Protein AF-A0AA39X642-F1 (afdb_monomer_lite)

Structure (mmCIF, N/CA/C/O backbone):
data_AF-A0AA39X642-F1
#
_entry.id   AF-A0AA39X642-F1
#
loop_
_atom_site.group_PDB
_atom_site.id
_atom_site.type_symbol
_atom_site.label_atom_id
_atom_site.label_alt_id
_atom_site.label_comp_id
_atom_site.label_asym_id
_atom_site.label_entity_id
_atom_site.label_seq_id
_atom_site.pdbx_PDB_ins_code
_atom_site.Cartn_x
_atom_site.Cartn_y
_atom_site.Cartn_z
_atom_site.occupancy
_atom_site.B_iso_or_equiv
_atom_site.auth_seq_id
_atom_site.auth_comp_id
_atom_site.auth_asym_id
_atom_site.auth_atom_id
_atom_site.pdbx_PDB_model_num
ATOM 1 N N . MET A 1 1 ? 19.343 -11.993 -11.630 1.00 59.06 1 MET A N 1
ATOM 2 C CA . MET A 1 1 ? 18.668 -12.323 -10.359 1.00 59.06 1 MET A CA 1
ATOM 3 C C . MET A 1 1 ? 17.388 -13.065 -10.681 1.00 59.06 1 MET A C 1
ATOM 5 O O . MET A 1 1 ? 16.620 -12.551 -11.491 1.00 59.06 1 MET A O 1
ATOM 9 N N . ASP A 1 2 ? 17.202 -14.257 -10.115 1.00 86.12 2 ASP A N 1
ATOM 10 C CA . ASP A 1 2 ? 16.018 -15.087 -10.357 1.00 86.12 2 ASP A CA 1
ATOM 11 C C . ASP A 1 2 ? 14.738 -14.342 -9.946 1.00 86.12 2 ASP A C 1
ATOM 13 O O . ASP A 1 2 ? 14.750 -13.599 -8.963 1.00 86.12 2 ASP A O 1
ATOM 17 N N . MET A 1 3 ? 13.645 -14.505 -10.699 1.00 87.88 3 MET A N 1
ATOM 18 C CA . MET A 1 3 ? 12.376 -13.812 -10.440 1.00 87.88 3 MET A CA 1
ATOM 19 C C . MET A 1 3 ? 11.889 -14.098 -9.015 1.00 87.88 3 MET A C 1
ATOM 21 O O . MET A 1 3 ? 11.453 -13.183 -8.316 1.00 87.88 3 MET A O 1
ATOM 25 N N . ARG A 1 4 ? 12.063 -15.337 -8.548 1.00 88.81 4 ARG A N 1
ATOM 26 C CA . ARG A 1 4 ? 11.745 -15.756 -7.181 1.00 88.81 4 ARG A CA 1
ATOM 27 C C . ARG A 1 4 ? 12.408 -14.907 -6.114 1.00 88.81 4 ARG A C 1
ATOM 29 O O . ARG A 1 4 ? 11.746 -14.497 -5.160 1.00 88.81 4 ARG A O 1
ATOM 36 N N . ASP A 1 5 ? 13.684 -14.597 -6.290 1.00 91.00 5 ASP A N 1
ATOM 37 C CA . ASP A 1 5 ? 14.406 -13.770 -5.331 1.00 91.00 5 ASP A CA 1
ATOM 38 C C . ASP A 1 5 ? 13.956 -12.306 -5.400 1.00 91.00 5 ASP A C 1
ATOM 40 O O . ASP A 1 5 ? 14.010 -11.591 -4.401 1.00 91.00 5 ASP A O 1
ATOM 44 N N . GLN A 1 6 ? 13.477 -11.832 -6.554 1.00 93.12 6 GLN A N 1
ATOM 45 C CA . GLN A 1 6 ? 12.916 -10.482 -6.664 1.00 93.12 6 GLN A CA 1
ATOM 46 C C . GLN A 1 6 ? 11.586 -10.364 -5.911 1.00 93.12 6 GLN A C 1
ATOM 48 O O . GLN A 1 6 ? 11.430 -9.437 -5.121 1.00 93.12 6 GLN A O 1
ATOM 53 N N . PHE A 1 7 ? 10.684 -11.338 -6.065 1.00 94.31 7 PHE A N 1
ATOM 54 C CA . PHE A 1 7 ? 9.431 -11.393 -5.303 1.00 94.31 7 PHE A CA 1
ATOM 55 C C . PHE A 1 7 ? 9.660 -11.516 -3.794 1.00 94.31 7 PHE A C 1
ATOM 57 O O . PHE A 1 7 ? 9.012 -10.807 -3.023 1.00 94.31 7 PHE A O 1
ATOM 64 N N . ARG A 1 8 ? 10.601 -12.367 -3.357 1.00 93.06 8 ARG A N 1
ATOM 65 C CA . ARG A 1 8 ? 10.951 -12.456 -1.929 1.00 93.06 8 ARG A CA 1
ATOM 66 C C . ARG A 1 8 ? 11.497 -11.145 -1.391 1.00 93.06 8 ARG A C 1
ATOM 68 O O . ARG A 1 8 ? 11.039 -10.705 -0.348 1.00 93.06 8 ARG A O 1
ATOM 75 N N . ARG A 1 9 ? 12.407 -10.485 -2.113 1.00 94.81 9 ARG A N 1
ATOM 76 C CA . ARG A 1 9 ? 12.910 -9.169 -1.692 1.00 94.81 9 ARG A CA 1
ATOM 77 C C . ARG A 1 9 ? 11.792 -8.145 -1.562 1.00 94.81 9 ARG A C 1
ATOM 79 O O . ARG A 1 9 ? 11.760 -7.442 -0.562 1.00 94.81 9 ARG A O 1
ATOM 86 N N . ALA A 1 10 ? 10.880 -8.075 -2.533 1.00 95.81 10 ALA A N 1
ATOM 87 C CA . ALA A 1 10 ? 9.722 -7.185 -2.467 1.00 95.81 10 ALA A CA 1
ATOM 88 C C . ALA A 1 10 ? 8.866 -7.466 -1.221 1.00 95.81 10 ALA A C 1
ATOM 90 O O . ALA A 1 10 ? 8.439 -6.541 -0.526 1.00 95.81 10 ALA A O 1
ATOM 91 N N . LEU A 1 11 ? 8.664 -8.748 -0.910 1.00 95.56 11 LEU A N 1
ATOM 92 C CA . LEU A 1 11 ? 7.937 -9.183 0.273 1.00 95.56 11 LEU A CA 1
ATOM 93 C C . LEU A 1 11 ? 8.667 -8.843 1.585 1.00 95.56 11 LEU A C 1
ATOM 95 O O . LEU A 1 11 ? 8.040 -8.359 2.525 1.00 95.56 11 LEU A O 1
ATOM 99 N N . ASP A 1 12 ? 9.975 -9.065 1.668 1.00 95.31 12 ASP A N 1
ATOM 100 C CA . ASP A 1 12 ? 10.771 -8.748 2.859 1.00 95.31 12 ASP A CA 1
ATOM 101 C C . ASP A 1 12 ? 10.825 -7.234 3.102 1.00 95.31 12 ASP A C 1
ATOM 103 O O . ASP A 1 12 ? 10.650 -6.762 4.230 1.00 95.31 12 ASP A O 1
ATOM 107 N N . ASP A 1 13 ? 10.964 -6.459 2.026 1.00 96.00 13 ASP A N 1
ATOM 108 C CA . ASP A 1 13 ? 10.841 -5.005 2.048 1.00 96.00 13 ASP A CA 1
ATOM 109 C C . ASP A 1 13 ? 9.479 -4.564 2.583 1.00 96.00 13 ASP A C 1
ATOM 111 O O . ASP A 1 13 ? 9.408 -3.630 3.384 1.00 96.00 13 ASP A O 1
ATOM 115 N N . PHE A 1 14 ? 8.399 -5.222 2.158 1.00 97.25 14 PHE A N 1
ATOM 116 C CA . PHE A 1 14 ? 7.055 -4.963 2.663 1.00 97.25 14 PHE A CA 1
ATOM 117 C C . PHE A 1 14 ? 6.934 -5.286 4.149 1.00 97.25 14 PHE A C 1
ATOM 119 O O . PHE A 1 14 ? 6.520 -4.413 4.909 1.00 97.25 14 PHE A O 1
ATOM 126 N N . LYS A 1 15 ? 7.351 -6.483 4.580 1.00 96.06 15 LYS A N 1
ATOM 127 C CA . LYS A 1 15 ? 7.329 -6.896 5.994 1.00 96.06 15 LYS A CA 1
ATOM 128 C C . LYS A 1 15 ? 8.041 -5.865 6.876 1.00 96.06 15 LYS A C 1
ATOM 130 O O . LYS A 1 15 ? 7.517 -5.483 7.921 1.00 96.06 15 LYS A O 1
ATOM 135 N N . LYS A 1 16 ? 9.189 -5.355 6.413 1.00 94.94 16 LYS A N 1
ATOM 136 C CA . LYS A 1 16 ? 9.965 -4.312 7.097 1.00 94.94 16 LYS A CA 1
ATOM 137 C C . LYS A 1 16 ? 9.274 -2.946 7.079 1.00 94.94 16 LYS A C 1
ATOM 139 O O . LYS A 1 16 ? 9.131 -2.333 8.130 1.00 94.94 16 LYS A O 1
ATOM 144 N N . LYS A 1 17 ? 8.861 -2.447 5.909 1.00 92.00 17 LYS A N 1
ATOM 145 C CA . LYS A 1 17 ? 8.262 -1.102 5.748 1.00 92.00 17 LYS A CA 1
ATOM 146 C C . LYS A 1 17 ? 6.888 -0.984 6.401 1.00 92.00 17 LYS A C 1
ATOM 148 O O . LYS A 1 17 ? 6.526 0.099 6.850 1.00 92.00 17 LYS A O 1
ATOM 153 N N . ALA A 1 18 ? 6.131 -2.075 6.420 1.00 94.69 18 ALA A N 1
ATOM 154 C CA . ALA A 1 18 ? 4.859 -2.170 7.113 1.00 94.69 18 ALA A CA 1
ATOM 155 C C . ALA A 1 18 ? 5.031 -2.505 8.599 1.00 94.69 18 ALA A C 1
ATOM 157 O O . ALA A 1 18 ? 4.021 -2.595 9.278 1.00 94.69 18 ALA A O 1
ATOM 158 N N . GLU A 1 19 ? 6.254 -2.702 9.108 1.00 95.25 19 GLU A N 1
ATOM 159 C CA . GLU A 1 19 ? 6.524 -3.013 10.521 1.00 95.25 19 GLU A CA 1
ATOM 160 C C . GLU A 1 19 ? 5.671 -4.191 11.031 1.00 95.25 19 GLU A C 1
ATOM 162 O O . GLU A 1 19 ? 5.002 -4.096 12.060 1.00 95.25 19 GLU A O 1
ATOM 167 N N . LEU A 1 20 ? 5.619 -5.288 10.265 1.00 95.38 20 LEU A N 1
ATOM 168 C CA . LEU A 1 20 ? 4.784 -6.434 10.625 1.00 95.38 20 LEU A CA 1
ATOM 169 C C . LEU A 1 20 ? 5.338 -7.169 11.840 1.00 95.38 20 LEU A C 1
ATOM 171 O O . LEU A 1 20 ? 6.526 -7.495 11.899 1.00 95.38 20 LEU A O 1
ATOM 175 N N . THR A 1 21 ? 4.452 -7.520 12.769 1.00 95.06 21 THR A N 1
ATOM 176 C CA . THR A 1 21 ? 4.808 -8.454 13.838 1.00 95.06 21 THR A CA 1
ATOM 177 C C . THR A 1 21 ? 4.905 -9.883 13.297 1.00 95.06 21 THR A C 1
ATOM 179 O O . THR A 1 21 ? 4.386 -10.214 12.222 1.00 95.06 21 THR A O 1
ATOM 182 N N . SER A 1 22 ? 5.547 -10.772 14.057 1.00 95.19 22 SER A N 1
ATOM 183 C CA . SER A 1 22 ? 5.587 -12.203 13.729 1.00 95.19 22 SER A CA 1
ATOM 184 C C . SER A 1 22 ? 4.184 -12.817 13.674 1.00 95.19 22 SER A C 1
ATOM 186 O O . SER A 1 22 ? 3.914 -13.673 12.832 1.00 95.19 22 SER A O 1
ATOM 188 N N . GLU A 1 23 ? 3.275 -12.359 14.539 1.00 95.12 23 GLU A N 1
ATOM 189 C CA . GLU A 1 23 ? 1.886 -12.824 14.568 1.00 95.12 23 GLU A CA 1
ATOM 190 C C . GLU A 1 23 ? 1.114 -12.385 13.325 1.00 95.12 23 GLU A C 1
ATOM 192 O O . GLU A 1 23 ? 0.439 -13.205 12.704 1.00 95.12 23 GLU A O 1
ATOM 197 N N . GLU A 1 24 ? 1.258 -11.122 12.921 1.00 94.62 24 GLU A N 1
ATOM 198 C CA . GLU A 1 24 ? 0.632 -10.598 11.706 1.00 94.62 24 GLU A CA 1
ATOM 199 C C . GLU A 1 24 ? 1.189 -11.268 10.454 1.00 94.62 24 GLU A C 1
ATOM 201 O O . GLU A 1 24 ? 0.423 -11.645 9.572 1.00 94.62 24 GLU A O 1
ATOM 206 N N . SER A 1 25 ? 2.507 -11.481 10.392 1.00 94.94 25 SER A N 1
ATOM 207 C CA . SER A 1 25 ? 3.123 -12.214 9.283 1.00 94.94 25 SER A CA 1
ATOM 208 C C . SER A 1 25 ? 2.540 -13.619 9.159 1.00 94.94 25 SER A C 1
ATOM 210 O O . SER A 1 25 ? 2.161 -14.019 8.060 1.00 94.94 25 SER A O 1
ATOM 212 N N . ARG A 1 26 ? 2.391 -14.343 10.278 1.00 95.12 26 ARG A N 1
ATOM 213 C CA . ARG A 1 26 ? 1.764 -15.672 10.281 1.00 95.12 26 ARG A CA 1
ATOM 214 C C . ARG A 1 26 ? 0.294 -15.603 9.867 1.00 95.12 26 ARG A C 1
ATOM 216 O O . ARG A 1 26 ? -0.159 -16.434 9.089 1.00 95.12 26 ARG A O 1
ATOM 223 N N . TYR A 1 27 ? -0.448 -14.618 10.367 1.00 94.62 27 TYR A N 1
ATOM 224 C CA . TYR A 1 27 ? -1.852 -14.418 10.009 1.00 94.62 27 TYR A CA 1
ATOM 225 C C . TYR A 1 27 ? -2.026 -14.145 8.506 1.00 94.62 27 TYR A C 1
ATOM 227 O O . TYR A 1 27 ? -2.889 -14.744 7.861 1.00 94.62 27 TYR A O 1
ATOM 235 N N . PHE A 1 28 ? -1.177 -13.297 7.922 1.00 96.12 28 PHE A N 1
ATOM 236 C CA . PHE A 1 28 ? -1.219 -12.997 6.493 1.00 96.12 28 PHE A CA 1
ATOM 237 C C . PHE A 1 28 ? -0.802 -14.190 5.640 1.00 96.12 28 PHE A C 1
ATOM 239 O O . PHE A 1 28 ? -1.493 -14.481 4.674 1.00 96.12 28 PHE A O 1
ATOM 246 N N . GLN A 1 29 ? 0.238 -14.931 6.027 1.00 94.56 29 GLN A N 1
ATOM 247 C CA . GLN A 1 29 ? 0.683 -16.137 5.311 1.00 94.56 29 GLN A CA 1
ATOM 248 C C . GLN A 1 29 ? -0.388 -17.229 5.211 1.00 94.56 29 GLN A C 1
ATOM 250 O O . GLN A 1 29 ? -0.355 -18.028 4.280 1.00 94.56 29 GLN A O 1
ATOM 255 N N . LEU A 1 30 ? -1.328 -17.272 6.156 1.00 93.81 30 LEU A N 1
ATOM 256 C CA . LEU A 1 30 ? -2.434 -18.233 6.164 1.00 93.81 30 LEU A CA 1
ATOM 257 C C . LEU A 1 30 ? -3.677 -17.734 5.416 1.00 93.81 30 LEU A C 1
ATOM 259 O O . LEU A 1 30 ? -4.676 -18.446 5.363 1.00 93.81 30 LEU A O 1
ATOM 263 N N . SER A 1 31 ? -3.649 -16.516 4.873 1.00 95.69 31 SER A N 1
ATOM 264 C CA . SER A 1 31 ? -4.807 -15.914 4.216 1.00 95.69 31 SER A CA 1
ATOM 265 C C . SER A 1 31 ? -4.888 -16.291 2.739 1.00 95.69 31 SER A C 1
ATOM 267 O O . SER A 1 31 ? -3.897 -16.280 2.012 1.00 95.69 31 SER A O 1
ATOM 269 N N . SER A 1 32 ? -6.105 -16.560 2.279 1.00 95.56 32 SER A N 1
ATOM 270 C CA . SER A 1 32 ? -6.419 -16.912 0.897 1.00 95.56 32 SER A CA 1
ATOM 271 C C . SER A 1 32 ? -7.445 -15.961 0.278 1.00 95.56 32 SER A C 1
ATOM 273 O O . SER A 1 32 ? -8.106 -15.178 0.964 1.00 95.56 32 SER A O 1
ATOM 275 N N . PHE A 1 33 ? -7.634 -16.077 -1.036 1.00 96.12 33 PHE A N 1
ATOM 276 C CA . PHE A 1 33 ? -8.709 -15.391 -1.753 1.00 96.12 33 PHE A CA 1
ATOM 277 C C . PHE A 1 33 ? -10.092 -15.679 -1.145 1.00 96.12 33 PHE A C 1
ATOM 279 O O . PHE A 1 33 ? -10.896 -14.769 -0.951 1.00 96.12 33 PHE A O 1
ATOM 286 N N . ASN A 1 34 ? -10.352 -16.938 -0.774 1.00 96.94 34 ASN A N 1
ATOM 287 C CA . ASN A 1 34 ? -11.619 -17.333 -0.165 1.00 96.94 34 ASN A CA 1
ATOM 288 C C . ASN A 1 34 ? -11.834 -16.659 1.199 1.00 96.94 34 ASN A C 1
ATOM 290 O O . ASN A 1 34 ? -12.948 -16.252 1.515 1.00 96.94 34 ASN A O 1
ATOM 294 N N . ASP A 1 35 ? -10.772 -16.467 1.986 1.00 97.06 35 ASP A N 1
ATOM 295 C CA . ASP A 1 35 ? -10.869 -15.741 3.256 1.00 97.06 35 ASP A CA 1
ATOM 296 C C . ASP A 1 35 ? -11.295 -14.284 3.065 1.00 97.06 35 ASP A C 1
ATOM 298 O O . ASP A 1 35 ? -12.050 -13.753 3.883 1.00 97.06 35 ASP A O 1
ATOM 302 N N . VAL A 1 36 ? -10.842 -13.639 1.986 1.00 97.44 36 VAL A N 1
ATOM 303 C CA . VAL A 1 36 ? -11.269 -12.278 1.629 1.00 97.44 36 VAL A CA 1
ATOM 304 C C . VAL A 1 36 ? -12.751 -12.267 1.261 1.00 97.44 36 VAL A C 1
ATOM 306 O O . VAL A 1 36 ? -13.491 -11.440 1.790 1.00 97.44 36 VAL A O 1
ATOM 309 N N . LEU A 1 37 ? -13.210 -13.211 0.432 1.00 97.00 37 LEU A N 1
ATOM 310 C CA . LEU A 1 37 ? -14.627 -13.324 0.062 1.00 97.00 37 LEU A CA 1
ATOM 311 C C . LEU A 1 37 ? -15.531 -13.563 1.278 1.00 97.00 37 LEU A C 1
ATOM 313 O O . LEU A 1 37 ? -16.542 -12.878 1.434 1.00 97.00 37 LEU A O 1
ATOM 317 N N . MET A 1 38 ? -15.147 -14.477 2.174 1.00 97.12 38 MET A N 1
ATOM 318 C CA . MET A 1 38 ? -15.886 -14.724 3.418 1.00 97.12 38 MET A CA 1
ATOM 319 C C . MET A 1 38 ? -15.943 -13.473 4.302 1.00 97.12 38 MET A C 1
ATOM 321 O O . MET A 1 38 ? -16.982 -13.163 4.882 1.00 97.12 38 MET A O 1
ATOM 325 N N . THR A 1 39 ? -14.840 -12.724 4.377 1.00 96.75 39 THR A N 1
ATOM 326 C CA . THR A 1 39 ? -14.778 -11.473 5.146 1.00 96.75 39 THR A CA 1
ATOM 327 C C . THR A 1 39 ? -15.695 -10.406 4.547 1.00 96.75 39 THR A C 1
ATOM 329 O O . THR A 1 39 ? -16.399 -9.720 5.285 1.00 96.75 39 THR A O 1
ATOM 332 N N . LEU A 1 40 ? -15.733 -10.279 3.218 1.00 95.19 40 LEU A N 1
ATOM 333 C CA . LEU A 1 40 ? -16.633 -9.354 2.526 1.00 95.19 40 LEU A CA 1
ATOM 334 C C . LEU A 1 40 ? -18.106 -9.703 2.764 1.00 95.19 40 LEU A C 1
ATOM 336 O O . LEU A 1 40 ? -18.889 -8.811 3.088 1.00 95.19 40 LEU A O 1
ATOM 340 N N . ASP A 1 41 ? -18.473 -10.983 2.670 1.00 94.69 41 ASP A N 1
ATOM 341 C CA . ASP A 1 41 ? -19.831 -11.454 2.971 1.00 94.69 41 ASP A CA 1
ATOM 342 C C . ASP A 1 41 ? -20.225 -11.155 4.428 1.00 94.69 41 ASP A C 1
ATOM 344 O O . ASP A 1 41 ? -21.315 -10.635 4.693 1.00 94.69 41 ASP A O 1
ATOM 348 N N . GLN A 1 42 ? -19.317 -11.394 5.379 1.00 94.75 42 GLN A N 1
ATOM 349 C CA . GLN A 1 42 ? -19.542 -11.043 6.780 1.00 94.75 42 GLN A CA 1
ATOM 350 C C . GLN A 1 42 ? -19.779 -9.535 6.954 1.00 94.75 42 GLN A C 1
ATOM 352 O O . GLN A 1 42 ? -20.777 -9.137 7.564 1.00 94.75 42 GLN A O 1
ATOM 357 N N . VAL A 1 43 ? -18.904 -8.690 6.398 1.00 93.81 43 VAL A N 1
ATOM 358 C CA . VAL A 1 43 ? -19.041 -7.228 6.492 1.00 93.81 43 VAL A CA 1
ATOM 359 C C . VAL A 1 43 ? -20.352 -6.763 5.856 1.00 93.81 43 VAL A C 1
ATOM 361 O O . VAL A 1 43 ? -21.057 -5.939 6.443 1.00 93.81 43 VAL A O 1
ATOM 364 N N . GLN A 1 44 ? -20.732 -7.318 4.704 1.00 91.31 44 GLN A N 1
ATOM 365 C CA . GLN A 1 44 ? -21.984 -6.986 4.024 1.00 91.31 44 GLN A CA 1
ATOM 366 C C . GLN A 1 44 ? -23.208 -7.308 4.896 1.00 91.31 44 GLN A C 1
ATOM 368 O O . GLN A 1 44 ? -24.128 -6.488 5.027 1.00 91.31 44 GLN A O 1
ATOM 373 N N . LYS A 1 45 ? -23.216 -8.476 5.548 1.00 91.50 45 LYS A N 1
ATOM 374 C CA . LYS A 1 45 ? -24.277 -8.877 6.488 1.00 91.50 45 LYS A CA 1
ATOM 375 C C . LYS A 1 45 ? -24.349 -7.945 7.697 1.00 91.50 45 LYS A C 1
ATOM 377 O O . LYS A 1 45 ? -25.444 -7.586 8.133 1.00 91.50 45 LYS A O 1
ATOM 382 N N . GLU A 1 46 ? -23.208 -7.528 8.238 1.00 90.06 46 GLU A N 1
ATOM 383 C CA . GLU A 1 46 ? -23.153 -6.586 9.360 1.00 90.06 46 GLU A CA 1
ATOM 384 C C . GLU A 1 46 ? -23.637 -5.180 8.976 1.00 90.06 46 GLU A C 1
ATOM 386 O O . GLU A 1 46 ? -24.425 -4.580 9.712 1.00 90.06 46 GLU A O 1
ATOM 391 N N . GLN A 1 47 ? -23.231 -4.667 7.813 1.00 87.69 47 GLN A N 1
ATOM 392 C CA . GLN A 1 47 ? -23.679 -3.367 7.301 1.00 87.69 47 GLN A CA 1
ATOM 393 C C . GLN A 1 47 ? -25.179 -3.347 7.003 1.00 87.69 47 GLN A C 1
ATOM 395 O O . GLN A 1 47 ? -25.841 -2.347 7.286 1.00 87.69 47 GLN A O 1
ATOM 400 N N . SER A 1 48 ? -25.730 -4.458 6.505 1.00 87.00 48 SER A N 1
ATOM 401 C CA . SER A 1 48 ? -27.173 -4.614 6.274 1.00 87.00 48 SER A CA 1
ATOM 402 C C . SER A 1 48 ? -27.968 -4.414 7.566 1.00 87.00 48 SER A C 1
ATOM 404 O O . SER A 1 48 ? -28.946 -3.669 7.590 1.00 87.00 48 SER A O 1
ATOM 406 N N . LYS A 1 49 ? -27.503 -5.009 8.675 1.00 88.44 49 LYS A N 1
ATOM 407 C CA . LYS A 1 49 ? -28.122 -4.851 10.004 1.00 88.44 49 LYS A CA 1
ATOM 408 C C . LYS A 1 49 ? -28.040 -3.411 10.519 1.00 88.44 49 LYS A C 1
ATOM 410 O O . LYS A 1 49 ? -28.962 -2.950 11.185 1.00 88.44 49 LYS A O 1
ATOM 415 N N . LYS A 1 50 ? -26.950 -2.701 10.209 1.00 85.38 50 LYS A N 1
ATOM 416 C CA . LYS A 1 50 ? -26.688 -1.322 10.660 1.00 85.38 50 LYS A CA 1
ATOM 417 C C . LYS A 1 50 ? -27.232 -0.243 9.712 1.00 85.38 50 LYS A C 1
ATOM 419 O O . LYS A 1 50 ? -27.134 0.933 10.041 1.00 85.38 50 LYS A O 1
ATOM 424 N N . LYS A 1 51 ? -27.807 -0.622 8.562 1.00 81.38 51 LYS A N 1
ATOM 425 C CA . LYS A 1 51 ? -28.239 0.286 7.479 1.00 81.38 51 LYS A CA 1
ATOM 426 C C . LYS A 1 51 ? -27.115 1.195 6.953 1.00 81.38 51 LYS A C 1
ATOM 428 O O . LYS A 1 51 ? -27.359 2.331 6.565 1.00 81.38 51 LYS A O 1
ATOM 433 N N . THR A 1 52 ? -25.887 0.683 6.909 1.00 80.06 52 THR A N 1
ATOM 434 C CA . THR A 1 52 ? -24.690 1.394 6.420 1.00 80.06 52 THR A CA 1
ATOM 435 C C . THR A 1 52 ? -24.103 0.703 5.188 1.00 80.06 52 THR A C 1
ATOM 437 O O . THR A 1 52 ? -22.893 0.497 5.112 1.00 80.06 52 THR A O 1
ATOM 440 N N . LEU A 1 53 ? -24.965 0.245 4.276 1.00 76.12 53 LEU A N 1
ATOM 441 C CA . LEU A 1 53 ? -24.554 -0.501 3.086 1.00 76.12 53 LEU A CA 1
ATOM 442 C C . LEU A 1 53 ? -23.610 0.332 2.215 1.00 76.12 53 LEU A C 1
ATOM 444 O O . LEU A 1 53 ? -23.923 1.470 1.868 1.00 76.12 53 LEU A O 1
ATOM 448 N N . ALA A 1 54 ? -22.484 -0.263 1.831 1.00 74.19 54 ALA A N 1
ATOM 449 C CA . ALA A 1 54 ? -21.577 0.283 0.831 1.00 74.19 54 ALA A CA 1
ATOM 450 C C . ALA A 1 54 ? -21.729 -0.454 -0.509 1.00 74.19 54 ALA A C 1
ATOM 452 O O . ALA A 1 54 ? -22.166 -1.606 -0.565 1.00 74.19 54 ALA A O 1
ATOM 453 N N . PHE A 1 55 ? -21.328 0.195 -1.605 1.00 83.44 55 PHE A N 1
ATOM 454 C CA . PHE A 1 55 ? -21.248 -0.461 -2.909 1.00 83.44 55 PHE A CA 1
ATOM 455 C C . PHE A 1 55 ? -20.011 -1.373 -2.962 1.00 83.44 55 PHE A C 1
ATOM 457 O O . PHE A 1 55 ? -18.907 -0.932 -3.294 1.00 83.44 55 PHE A O 1
ATOM 464 N N . MET A 1 56 ? -20.198 -2.641 -2.582 1.00 84.88 56 MET A N 1
ATOM 465 C CA . MET A 1 56 ? -19.121 -3.636 -2.477 1.00 84.88 56 MET A CA 1
ATOM 466 C C . MET A 1 56 ? -18.507 -4.029 -3.819 1.00 84.88 56 MET A C 1
ATOM 468 O O . MET A 1 56 ? -17.313 -4.307 -3.859 1.00 84.88 56 MET A O 1
ATOM 472 N N . ASN A 1 57 ? -19.267 -3.980 -4.921 1.00 87.69 57 ASN A N 1
ATOM 473 C CA . ASN A 1 57 ? -18.780 -4.398 -6.247 1.00 87.69 57 ASN A CA 1
ATOM 474 C C . ASN A 1 57 ? -17.577 -3.571 -6.738 1.00 87.69 57 ASN A C 1
ATOM 476 O O . ASN A 1 57 ? -16.882 -3.983 -7.662 1.00 87.69 57 ASN A O 1
ATOM 480 N N . ARG A 1 58 ? -17.285 -2.422 -6.110 1.00 93.44 58 ARG A N 1
ATOM 481 C CA . ARG A 1 58 ? -16.049 -1.657 -6.344 1.00 93.44 58 ARG A CA 1
ATOM 482 C C . ARG A 1 58 ? -14.779 -2.466 -6.096 1.00 93.44 58 ARG A C 1
ATOM 484 O O . ARG A 1 58 ? -13.742 -2.142 -6.655 1.00 93.44 58 ARG A O 1
ATOM 491 N N . ILE A 1 59 ? -14.834 -3.506 -5.268 1.00 94.38 59 ILE A N 1
ATOM 492 C CA . ILE A 1 59 ? -13.661 -4.329 -4.970 1.00 94.38 59 ILE A CA 1
ATOM 493 C C . ILE A 1 59 ? -13.365 -5.365 -6.064 1.00 94.38 59 ILE A C 1
ATOM 495 O O . ILE A 1 59 ? -12.234 -5.839 -6.177 1.00 94.38 59 ILE A O 1
ATOM 499 N N . ASP A 1 60 ? -14.360 -5.688 -6.896 1.00 94.69 60 ASP A N 1
ATOM 500 C CA . ASP A 1 60 ? -14.284 -6.753 -7.897 1.00 94.69 60 ASP A CA 1
ATOM 501 C C . ASP A 1 60 ? -13.142 -6.588 -8.908 1.00 94.69 60 ASP A C 1
ATOM 503 O O . ASP A 1 60 ? -12.510 -7.603 -9.214 1.00 94.69 60 ASP A O 1
ATOM 507 N N . PRO A 1 61 ? -12.831 -5.380 -9.434 1.00 95.94 61 PRO A N 1
ATOM 508 C CA . PRO A 1 61 ? -11.703 -5.203 -10.343 1.00 95.94 61 PRO A CA 1
ATOM 509 C C . PRO A 1 61 ? -10.396 -5.693 -9.722 1.00 95.94 61 PRO A C 1
ATOM 511 O O . PRO A 1 61 ? -9.666 -6.454 -10.346 1.00 95.94 61 PRO A O 1
ATOM 514 N N . PHE A 1 62 ? -10.133 -5.346 -8.459 1.00 96.56 62 PHE A N 1
ATOM 515 C CA . PHE A 1 62 ? -8.927 -5.797 -7.770 1.00 96.56 62 PHE A CA 1
ATOM 516 C C . PHE A 1 62 ? -8.917 -7.312 -7.569 1.00 96.56 62 PHE A C 1
ATOM 518 O O . PHE A 1 62 ? -7.921 -7.967 -7.868 1.00 96.56 62 PHE A O 1
ATOM 525 N N . LEU A 1 63 ? -10.030 -7.878 -7.092 1.00 96.44 63 LEU A N 1
ATOM 526 C CA . LEU A 1 63 ? -10.151 -9.316 -6.842 1.00 96.44 63 LEU A CA 1
ATOM 527 C C . LEU A 1 63 ? -9.896 -10.142 -8.107 1.00 96.44 63 LEU A C 1
ATOM 529 O O . LEU A 1 63 ? -9.114 -11.092 -8.070 1.00 96.44 63 LEU A O 1
ATOM 533 N N . LYS A 1 64 ? -10.525 -9.761 -9.225 1.00 94.75 64 LYS A N 1
ATOM 534 C CA . LYS A 1 64 ? -10.365 -10.438 -10.519 1.00 94.75 64 LYS A CA 1
ATOM 535 C C . LYS A 1 64 ? -8.929 -10.341 -11.009 1.00 94.75 64 LYS A C 1
ATOM 537 O O . LYS A 1 64 ? -8.317 -11.370 -11.291 1.00 94.75 64 LYS A O 1
ATOM 542 N N . THR A 1 65 ? -8.375 -9.132 -11.030 1.00 94.44 65 THR A N 1
ATOM 543 C CA . THR A 1 65 ? -7.025 -8.924 -11.546 1.00 94.44 65 THR A CA 1
ATOM 544 C C . THR A 1 65 ? -5.968 -9.614 -10.685 1.00 94.44 65 THR A C 1
ATOM 546 O O . THR A 1 65 ? -4.995 -10.128 -11.221 1.00 94.44 65 THR A O 1
ATOM 549 N N . MET A 1 66 ? -6.141 -9.697 -9.362 1.00 95.31 66 MET A N 1
ATOM 550 C CA . MET A 1 66 ? -5.194 -10.405 -8.489 1.00 95.31 66 MET A CA 1
ATOM 551 C C . MET A 1 66 ? -5.308 -11.929 -8.576 1.00 95.31 66 MET A C 1
ATOM 553 O O . MET A 1 66 ? -4.293 -12.623 -8.480 1.00 95.31 66 MET A O 1
ATOM 557 N N . ALA A 1 67 ? -6.510 -12.461 -8.806 1.00 93.50 67 ALA A N 1
ATOM 558 C CA . ALA A 1 67 ? -6.685 -13.880 -9.103 1.00 93.50 67 ALA A CA 1
ATOM 559 C C . ALA A 1 67 ? -5.991 -14.263 -10.425 1.00 93.50 67 ALA A C 1
ATOM 561 O O . ALA A 1 67 ? -5.298 -15.277 -10.491 1.00 93.50 67 ALA A O 1
ATOM 562 N N . GLU A 1 68 ? -6.128 -13.422 -11.451 1.00 93.00 68 GLU A N 1
ATOM 563 C CA . GLU A 1 68 ? -5.466 -13.582 -12.748 1.00 93.00 68 GLU A CA 1
ATOM 564 C C . GLU A 1 68 ? -3.942 -13.431 -12.650 1.00 93.00 68 GLU A C 1
ATOM 566 O O . GLU A 1 68 ? -3.188 -14.285 -13.116 1.00 93.00 68 GLU A O 1
ATOM 571 N N . TYR A 1 69 ? -3.487 -12.374 -11.972 1.00 93.94 69 TYR A N 1
ATOM 572 C CA . TYR A 1 69 ? -2.078 -12.119 -11.684 1.00 93.94 69 TYR A CA 1
ATOM 573 C C . TYR A 1 69 ? -1.410 -13.350 -11.073 1.00 93.94 69 TYR A C 1
ATOM 575 O O . TYR A 1 69 ? -0.337 -13.758 -11.515 1.00 93.94 69 TYR A O 1
ATOM 583 N N . GLY A 1 70 ? -2.084 -13.974 -10.102 1.00 92.69 70 GLY A N 1
ATOM 584 C CA . GLY A 1 70 ? -1.652 -15.209 -9.468 1.00 92.69 70 GLY A CA 1
ATOM 585 C C . GLY A 1 70 ? -1.315 -16.319 -10.461 1.00 92.69 70 GLY A C 1
ATOM 586 O O . GLY A 1 70 ? -0.218 -16.871 -10.398 1.00 92.69 70 GLY A O 1
ATOM 587 N N . LYS A 1 71 ? -2.226 -16.616 -11.392 1.00 91.69 71 LYS A N 1
ATOM 588 C CA . LYS A 1 71 ? -2.025 -17.659 -12.411 1.00 91.69 71 LYS A CA 1
ATOM 589 C C . LYS A 1 71 ? -0.847 -17.349 -13.332 1.00 91.69 71 LYS A C 1
ATOM 591 O O . LYS A 1 71 ? -0.112 -18.240 -13.730 1.00 91.69 71 LYS A O 1
ATOM 596 N N . VAL A 1 72 ? -0.623 -16.077 -13.661 1.00 92.12 72 VAL A N 1
ATOM 597 C CA . VAL A 1 72 ? 0.516 -15.691 -14.509 1.00 92.12 72 VAL A CA 1
ATOM 598 C C . VAL A 1 72 ? 1.844 -15.880 -13.773 1.00 92.12 72 VAL A C 1
ATOM 600 O O . VAL A 1 72 ? 2.814 -16.348 -14.371 1.00 92.12 72 VAL A O 1
ATOM 603 N N . ILE A 1 73 ? 1.911 -15.542 -12.481 1.00 91.94 73 ILE A N 1
ATOM 604 C CA . ILE A 1 73 ? 3.164 -15.646 -11.719 1.00 91.94 73 ILE A CA 1
ATOM 605 C C . ILE A 1 73 ? 3.486 -17.067 -11.244 1.00 91.94 73 ILE A C 1
ATOM 607 O O . ILE A 1 73 ? 4.655 -17.351 -10.982 1.00 91.94 73 ILE A O 1
ATOM 611 N N . GLU A 1 74 ? 2.505 -17.971 -11.161 1.00 89.81 74 GLU A N 1
ATOM 612 C CA . GLU A 1 74 ? 2.711 -19.350 -10.681 1.00 89.81 74 GLU A CA 1
ATOM 613 C C . GLU A 1 74 ? 3.738 -20.130 -11.515 1.00 89.81 74 GLU A C 1
ATOM 615 O O . GLU A 1 74 ? 4.460 -20.978 -10.993 1.00 89.81 74 GLU A O 1
ATOM 620 N N . VAL A 1 75 ? 3.864 -19.781 -12.800 1.00 84.44 75 VAL A N 1
ATOM 621 C CA . VAL A 1 75 ? 4.839 -20.369 -13.730 1.00 84.44 75 VAL A CA 1
ATOM 622 C C . VAL A 1 75 ? 6.281 -20.035 -13.325 1.00 84.44 75 VAL A C 1
ATOM 624 O O . VAL A 1 75 ? 7.215 -20.761 -13.662 1.00 84.44 75 VAL A O 1
ATOM 627 N N . PHE A 1 76 ? 6.482 -18.945 -12.584 1.00 81.75 76 PHE A N 1
ATOM 628 C CA . PHE A 1 76 ? 7.804 -18.422 -12.252 1.00 81.75 76 PHE A CA 1
ATOM 629 C C . PHE A 1 76 ? 8.156 -18.533 -10.761 1.00 81.75 76 PHE A C 1
ATOM 631 O O . PHE A 1 76 ? 9.337 -18.571 -10.401 1.00 81.75 76 PHE A O 1
ATOM 638 N N . VAL A 1 77 ? 7.160 -18.575 -9.873 1.00 82.69 77 VAL A N 1
ATOM 639 C CA . VAL A 1 77 ? 7.353 -18.538 -8.416 1.00 82.69 77 VAL A CA 1
ATOM 640 C C . VAL A 1 77 ? 6.379 -19.440 -7.669 1.00 82.69 77 VAL A C 1
ATOM 642 O O . VAL A 1 77 ? 5.259 -19.666 -8.105 1.00 82.69 77 VAL A O 1
ATOM 645 N N . ASN A 1 78 ? 6.798 -19.928 -6.493 1.00 72.06 78 ASN A N 1
ATOM 646 C CA . ASN A 1 78 ? 5.886 -20.636 -5.596 1.00 72.06 78 ASN A CA 1
ATOM 647 C C . ASN A 1 78 ? 4.838 -19.641 -5.062 1.00 72.06 78 ASN A C 1
ATOM 649 O O . ASN A 1 78 ? 5.164 -18.732 -4.297 1.00 72.06 78 ASN A O 1
ATOM 653 N N . MET A 1 79 ? 3.607 -19.793 -5.547 1.00 75.00 79 MET A N 1
ATOM 654 C CA . MET A 1 79 ? 2.548 -18.779 -5.548 1.00 75.00 79 MET A CA 1
ATOM 655 C C . MET A 1 79 ? 1.930 -18.528 -4.164 1.00 75.00 79 MET A C 1
ATOM 657 O O . MET A 1 79 ? 1.482 -17.414 -3.886 1.00 75.00 79 MET A O 1
ATOM 661 N N . SER A 1 80 ? 1.913 -19.540 -3.290 1.00 77.44 80 SER A N 1
ATOM 662 C CA . SER A 1 80 ? 1.089 -19.518 -2.075 1.00 77.44 80 SER A CA 1
ATOM 663 C C . SER A 1 80 ? 1.491 -18.417 -1.095 1.00 77.44 80 SER A C 1
ATOM 665 O O . SER A 1 80 ? 0.629 -17.658 -0.665 1.00 77.44 80 SER A O 1
ATOM 667 N N . GLU A 1 81 ? 2.785 -18.261 -0.791 1.00 85.00 81 GLU A N 1
ATOM 668 C CA . GLU A 1 81 ? 3.237 -17.199 0.120 1.00 85.00 81 GLU A CA 1
ATOM 669 C C . GLU A 1 81 ? 3.041 -15.808 -0.500 1.00 85.00 81 GLU A C 1
ATOM 671 O O . GLU A 1 81 ? 2.551 -14.899 0.163 1.00 85.00 81 GLU A O 1
ATOM 676 N N . ILE A 1 82 ? 3.379 -15.640 -1.781 1.00 89.69 82 ILE A N 1
ATOM 677 C CA . ILE A 1 82 ? 3.315 -14.344 -2.470 1.00 89.69 82 ILE A CA 1
ATOM 678 C C . ILE A 1 82 ? 1.882 -13.803 -2.493 1.00 89.69 82 ILE A C 1
ATOM 680 O O . ILE A 1 82 ? 1.639 -12.663 -2.096 1.00 89.69 82 ILE A O 1
ATOM 684 N N . LEU A 1 83 ? 0.908 -14.625 -2.888 1.00 92.81 83 LEU A N 1
ATOM 685 C CA . LEU A 1 83 ? -0.489 -14.195 -2.905 1.00 92.81 83 LEU A CA 1
ATOM 686 C C . LEU A 1 83 ? -1.092 -14.068 -1.509 1.00 92.81 83 LEU A C 1
ATOM 688 O O . LEU A 1 83 ? -1.943 -13.203 -1.304 1.00 92.81 83 LEU A O 1
ATOM 692 N N . ALA A 1 84 ? -0.642 -14.856 -0.533 1.00 95.06 84 ALA A N 1
ATOM 693 C CA . ALA A 1 84 ? -1.101 -14.704 0.844 1.00 95.06 84 ALA A CA 1
ATOM 694 C C . ALA A 1 84 ? -0.825 -13.287 1.383 1.00 95.06 84 ALA A C 1
ATOM 696 O O . ALA A 1 84 ? -1.667 -12.705 2.066 1.00 95.06 84 ALA A O 1
ATOM 697 N N . PHE A 1 85 ? 0.286 -12.659 0.984 1.00 96.44 85 PHE A N 1
ATOM 698 C CA . PHE A 1 85 ? 0.588 -11.262 1.325 1.00 96.44 85 PHE A CA 1
ATOM 699 C C . PHE A 1 85 ? -0.136 -10.208 0.472 1.00 96.44 85 PHE A C 1
ATOM 701 O O . PHE A 1 85 ? -0.067 -9.019 0.784 1.00 96.44 85 PHE A O 1
ATOM 708 N N . VAL A 1 86 ? -0.899 -10.615 -0.542 1.00 97.00 86 VAL A N 1
ATOM 709 C CA . VAL A 1 86 ? -1.932 -9.767 -1.155 1.00 97.00 86 VAL A CA 1
ATOM 710 C C . VAL A 1 86 ? -3.225 -9.883 -0.346 1.00 97.00 86 VAL A C 1
ATOM 712 O O . VAL A 1 86 ? -3.784 -8.874 0.086 1.00 97.00 86 VAL A O 1
ATOM 715 N N . TRP A 1 87 ? -3.673 -11.113 -0.084 1.00 97.75 87 TRP A N 1
ATOM 716 C CA . TRP A 1 87 ? -4.976 -11.389 0.527 1.00 97.75 87 TRP A CA 1
ATOM 717 C C . TRP A 1 87 ? -5.046 -11.062 2.021 1.00 97.75 87 TRP A C 1
ATOM 719 O O . TRP A 1 87 ? -6.045 -10.513 2.481 1.00 97.75 87 TRP A O 1
ATOM 729 N N . GLY A 1 88 ? -3.996 -11.355 2.785 1.00 97.56 88 GLY A N 1
ATOM 730 C CA . GLY A 1 88 ? -3.946 -11.148 4.233 1.00 97.56 88 GLY A CA 1
ATOM 731 C C . GLY A 1 88 ? -4.068 -9.681 4.648 1.00 97.56 88 GLY A C 1
ATOM 732 O O . GLY A 1 88 ? -4.990 -9.346 5.401 1.00 97.56 88 GLY A O 1
ATOM 733 N N . PRO A 1 89 ? -3.201 -8.783 4.143 1.00 97.75 89 PRO A N 1
ATOM 734 C CA . PRO A 1 89 ? -3.330 -7.351 4.390 1.00 97.75 89 PRO A CA 1
ATOM 735 C C . PRO A 1 89 ? -4.681 -6.802 3.934 1.00 97.75 89 PRO A C 1
ATOM 737 O O . PRO A 1 89 ? -5.312 -6.060 4.681 1.00 97.75 89 PRO A O 1
ATOM 740 N N . MET A 1 90 ? -5.169 -7.212 2.758 1.00 97.94 90 MET A N 1
ATOM 741 C CA . MET A 1 90 ? -6.477 -6.797 2.251 1.00 97.94 90 MET A CA 1
ATOM 742 C C . MET A 1 90 ? -7.616 -7.195 3.191 1.00 97.94 90 MET A C 1
ATOM 744 O O . MET A 1 90 ? -8.420 -6.346 3.578 1.00 97.94 90 MET A O 1
ATOM 748 N N . LYS A 1 91 ? -7.649 -8.460 3.623 1.00 97.81 91 LYS A N 1
ATOM 749 C CA . LYS A 1 91 ? -8.609 -8.966 4.611 1.00 97.81 91 LYS A CA 1
ATOM 750 C C . LYS A 1 91 ? 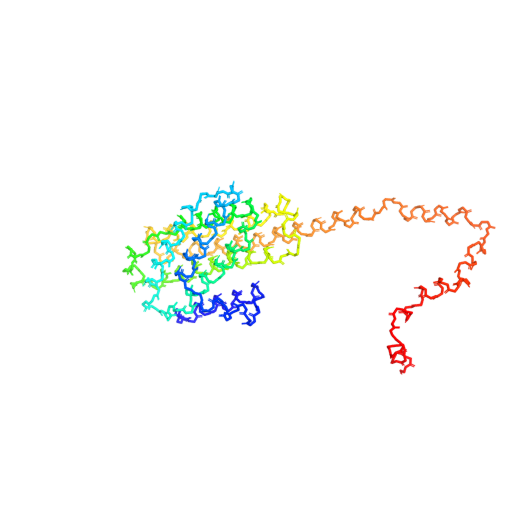-8.585 -8.128 5.887 1.00 97.81 91 LYS A C 1
ATOM 752 O O . LYS A 1 91 ? -9.631 -7.682 6.353 1.00 97.81 91 LYS A O 1
ATOM 757 N N . PHE A 1 92 ? -7.398 -7.882 6.438 1.00 97.38 92 PHE A N 1
ATOM 758 C CA . PHE A 1 92 ? -7.241 -7.075 7.647 1.00 97.38 92 PHE A CA 1
ATOM 759 C C . PHE A 1 92 ? -7.753 -5.642 7.458 1.00 97.38 92 PHE A C 1
ATOM 761 O O . PHE A 1 92 ? -8.511 -5.141 8.288 1.00 97.38 92 PHE A O 1
ATOM 768 N N . LEU A 1 93 ? -7.386 -4.992 6.352 1.00 97.56 93 LEU A N 1
ATOM 769 C CA . LEU A 1 93 ? -7.804 -3.625 6.042 1.00 97.56 93 LEU A CA 1
ATOM 770 C C . LEU A 1 93 ? -9.325 -3.517 5.897 1.00 97.56 93 LEU A C 1
ATOM 772 O O . LEU A 1 93 ? -9.919 -2.603 6.469 1.00 97.56 93 LEU A O 1
ATOM 776 N N . ILE A 1 94 ? -9.960 -4.474 5.212 1.00 97.06 94 ILE A N 1
ATOM 777 C CA . ILE A 1 94 ? -11.423 -4.575 5.097 1.00 97.06 94 ILE A CA 1
ATOM 778 C C . ILE A 1 94 ? -12.057 -4.656 6.489 1.00 97.06 94 ILE A C 1
ATOM 780 O O . ILE A 1 94 ? -12.959 -3.875 6.796 1.00 97.06 94 ILE A O 1
ATOM 784 N N . MET A 1 95 ? -11.559 -5.548 7.353 1.00 95.62 95 MET A N 1
ATOM 785 C CA . MET A 1 95 ? -12.080 -5.706 8.714 1.00 95.62 95 MET A CA 1
ATOM 786 C C . MET A 1 95 ? -11.967 -4.408 9.519 1.00 95.62 95 MET A C 1
ATOM 788 O O . MET A 1 95 ? -12.953 -3.972 10.113 1.00 95.62 95 MET A O 1
ATOM 792 N N . VAL A 1 96 ? -10.805 -3.749 9.509 1.00 95.56 96 VAL A N 1
ATOM 793 C CA . VAL A 1 96 ? -10.594 -2.515 10.280 1.00 95.56 96 VAL A CA 1
ATOM 794 C C . VAL A 1 96 ? -11.448 -1.368 9.738 1.00 95.56 96 VAL A C 1
ATOM 796 O O . VAL A 1 96 ? -12.173 -0.725 10.506 1.00 95.56 96 VAL A O 1
ATOM 799 N N . ALA A 1 97 ? -11.412 -1.124 8.428 1.00 94.81 97 ALA A N 1
ATOM 800 C CA . ALA A 1 97 ? -12.102 0.003 7.810 1.00 94.81 97 ALA A CA 1
ATOM 801 C C . ALA A 1 97 ? -13.630 -0.138 7.862 1.00 94.81 97 ALA A C 1
ATOM 803 O O . ALA A 1 97 ? -14.311 0.868 8.043 1.00 94.81 97 ALA A O 1
ATOM 804 N N . SER A 1 98 ? -14.176 -1.363 7.798 1.00 94.00 98 SER A N 1
ATOM 805 C CA . SER A 1 98 ? -15.631 -1.632 7.799 1.00 94.00 98 SER A CA 1
ATOM 806 C C . SER A 1 98 ? -16.398 -1.014 8.971 1.00 94.00 98 SER A C 1
ATOM 808 O O . SER A 1 98 ? -17.598 -0.754 8.890 1.00 94.00 98 SER A O 1
ATOM 810 N N . SER A 1 99 ? -15.692 -0.749 10.065 1.00 91.69 99 SER A N 1
ATOM 811 C CA . SER A 1 99 ? -16.227 -0.149 11.279 1.00 91.69 99 SER A CA 1
ATOM 812 C C . SER A 1 99 ? -16.412 1.375 11.209 1.00 91.69 99 SER A C 1
ATOM 814 O O . SER A 1 99 ? -16.856 1.969 12.194 1.00 91.69 99 SER A O 1
ATOM 816 N N . PHE A 1 100 ? -16.039 2.023 10.102 1.00 92.31 100 PHE A N 1
ATOM 817 C CA . PHE A 1 100 ? -16.225 3.453 9.861 1.00 92.31 100 PHE A CA 1
ATOM 818 C C . PHE A 1 100 ? -16.551 3.696 8.380 1.00 92.31 100 PHE A C 1
ATOM 820 O O . PHE A 1 100 ? -15.699 3.505 7.515 1.00 92.31 100 PHE A O 1
ATOM 827 N N . ALA A 1 101 ? -17.790 4.107 8.086 1.00 91.38 101 ALA A N 1
ATOM 828 C CA . ALA A 1 101 ? -18.346 4.096 6.729 1.00 91.38 101 ALA A CA 1
ATOM 829 C C . ALA A 1 101 ? -17.505 4.878 5.703 1.00 91.38 101 ALA A C 1
ATOM 831 O O . ALA A 1 101 ? -17.226 4.353 4.627 1.00 91.38 101 ALA A O 1
ATOM 832 N N . ASP A 1 102 ? -17.040 6.084 6.040 1.00 91.94 102 ASP A N 1
ATOM 833 C CA . ASP A 1 102 ? -16.241 6.905 5.117 1.00 91.94 102 ASP A CA 1
ATOM 834 C C . ASP A 1 102 ? -14.882 6.265 4.802 1.00 91.94 102 ASP A C 1
ATOM 836 O O . ASP A 1 102 ? -14.452 6.243 3.646 1.00 91.94 102 ASP A O 1
ATOM 840 N N . ALA A 1 103 ? -14.228 5.682 5.814 1.00 94.12 103 ALA A N 1
ATOM 841 C CA . ALA A 1 103 ? -12.966 4.974 5.616 1.00 94.12 103 ALA A CA 1
ATOM 842 C C . ALA A 1 103 ? -13.155 3.703 4.799 1.00 94.12 103 ALA A C 1
ATOM 844 O O . ALA A 1 103 ? -12.341 3.416 3.926 1.00 94.12 103 ALA A O 1
ATOM 845 N N . PHE A 1 104 ? -14.231 2.958 5.051 1.00 94.81 104 PHE A N 1
ATOM 846 C CA . PHE A 1 104 ? -14.545 1.784 4.253 1.00 94.81 104 PHE A CA 1
ATOM 847 C C . PHE A 1 104 ? -14.810 2.155 2.796 1.00 94.81 104 PHE A C 1
ATOM 849 O O . PHE A 1 104 ? -14.277 1.517 1.892 1.00 94.81 104 PHE A O 1
ATOM 856 N N . ASN A 1 105 ? -15.563 3.233 2.561 1.00 93.69 105 ASN A N 1
ATOM 857 C CA . ASN A 1 105 ? -15.811 3.726 1.215 1.00 93.69 105 ASN A CA 1
ATOM 858 C C . ASN A 1 105 ? -14.522 4.119 0.499 1.00 93.69 105 ASN A C 1
ATOM 860 O O . ASN A 1 105 ? -14.319 3.708 -0.640 1.00 93.69 105 ASN A O 1
ATOM 864 N N . SER A 1 106 ? -13.638 4.837 1.186 1.00 95.00 106 SER A N 1
ATOM 865 C CA . SER A 1 106 ? -12.377 5.270 0.592 1.00 95.00 106 SER A CA 1
ATOM 866 C C . SER A 1 106 ? -11.404 4.106 0.365 1.00 95.00 106 SER A C 1
ATOM 868 O O . SER A 1 106 ? -10.665 4.107 -0.615 1.00 95.00 106 SER A O 1
ATOM 870 N N . LEU A 1 107 ? -11.419 3.079 1.225 1.00 96.19 107 LEU A N 1
ATOM 871 C CA . LEU A 1 107 ? -10.653 1.849 1.011 1.00 96.19 107 LEU A CA 1
ATOM 872 C C . LEU A 1 107 ? -11.137 1.093 -0.236 1.00 96.19 107 LEU A C 1
ATOM 874 O O . LEU A 1 107 ? -10.323 0.624 -1.028 1.00 96.19 107 LEU A O 1
ATOM 878 N N . LEU A 1 108 ? -12.453 0.985 -0.423 1.00 95.88 108 LEU A N 1
ATOM 879 C CA . LEU A 1 108 ? -13.034 0.360 -1.611 1.00 95.88 108 LEU A CA 1
ATOM 880 C C . LEU A 1 108 ? -12.705 1.143 -2.890 1.00 95.88 108 LEU A C 1
ATOM 882 O O . LEU A 1 108 ? -12.395 0.517 -3.900 1.00 95.88 108 LEU A O 1
ATOM 886 N N . ASP A 1 109 ? -12.702 2.480 -2.841 1.00 95.88 109 ASP A N 1
ATOM 887 C CA . ASP A 1 109 ? -12.275 3.316 -3.974 1.00 95.88 109 ASP A CA 1
ATOM 888 C C . ASP A 1 109 ? -10.810 3.070 -4.345 1.00 95.88 109 ASP A C 1
ATOM 890 O O . ASP A 1 109 ? -10.480 2.987 -5.527 1.00 95.88 109 ASP A O 1
ATOM 894 N N . ILE A 1 110 ? -9.928 2.903 -3.354 1.00 96.06 110 ILE A N 1
ATOM 895 C CA . ILE A 1 110 ? -8.525 2.546 -3.598 1.00 96.06 110 ILE A CA 1
ATOM 896 C C . ILE A 1 110 ? -8.440 1.208 -4.328 1.00 96.06 110 ILE A C 1
ATOM 898 O O . ILE A 1 110 ? -7.792 1.128 -5.370 1.00 96.06 110 ILE A O 1
ATOM 902 N N . TYR A 1 111 ? -9.099 0.164 -3.817 1.00 97.38 111 TYR A N 1
ATOM 903 C CA . TYR A 1 111 ? -9.046 -1.152 -4.456 1.00 97.38 111 TYR A CA 1
ATOM 904 C C . TYR A 1 111 ? -9.605 -1.121 -5.876 1.00 97.38 111 TYR A C 1
ATOM 906 O O . TYR A 1 111 ? -8.963 -1.657 -6.778 1.00 97.38 111 TYR A O 1
ATOM 914 N N . GLN A 1 112 ? -10.729 -0.438 -6.098 1.00 97.12 112 GLN A N 1
ATOM 915 C CA . GLN A 1 112 ? -11.285 -0.255 -7.434 1.00 97.12 112 GLN A CA 1
ATOM 916 C C . GLN A 1 112 ? -10.252 0.352 -8.385 1.00 97.12 112 GLN A C 1
ATOM 918 O O . GLN A 1 112 ? -9.920 -0.236 -9.413 1.00 97.12 112 GLN A O 1
ATOM 923 N N . GLN A 1 113 ? -9.705 1.507 -8.007 1.00 95.88 113 GLN A N 1
ATOM 924 C CA . GLN A 1 113 ? -8.797 2.265 -8.856 1.00 95.88 113 GLN A CA 1
ATOM 925 C C . GLN A 1 113 ? -7.509 1.499 -9.147 1.00 95.88 113 GLN A C 1
ATOM 927 O O . GLN A 1 113 ? -7.032 1.535 -10.278 1.00 95.88 113 GLN A O 1
ATOM 932 N N . ILE A 1 114 ? -6.952 0.800 -8.154 1.00 96.50 114 ILE A N 1
ATOM 933 C CA . ILE A 1 114 ? -5.758 -0.035 -8.326 1.00 96.50 114 ILE A CA 1
ATOM 934 C C . ILE A 1 114 ? -6.055 -1.217 -9.255 1.00 96.50 114 ILE A C 1
ATOM 936 O O . ILE A 1 114 ? -5.281 -1.468 -10.177 1.00 96.50 114 ILE A O 1
ATOM 940 N N . GLY A 1 115 ? -7.182 -1.909 -9.055 1.00 96.12 115 GLY A N 1
ATOM 941 C CA . GLY A 1 115 ? -7.598 -3.027 -9.904 1.00 96.12 115 GLY A CA 1
ATOM 942 C C . GLY A 1 115 ? -7.796 -2.624 -11.366 1.00 96.12 115 GLY A C 1
ATOM 943 O O . GLY A 1 115 ? -7.366 -3.342 -12.263 1.00 96.12 115 GLY A O 1
ATOM 944 N N . GLU A 1 116 ? -8.366 -1.441 -11.611 1.00 95.62 116 GLU A N 1
ATOM 945 C CA . GLU A 1 116 ? -8.563 -0.871 -12.952 1.00 95.62 116 GLU A CA 1
ATOM 946 C C . GLU A 1 116 ? -7.253 -0.450 -13.646 1.00 95.62 116 GLU A C 1
ATOM 948 O O . GLU A 1 116 ? -7.214 -0.328 -14.873 1.00 95.62 116 GLU A O 1
ATOM 953 N N . GLN A 1 117 ? -6.165 -0.222 -12.898 1.00 96.12 117 GLN A N 1
ATOM 954 C CA . GLN A 1 117 ? -4.861 0.109 -13.485 1.00 96.12 117 GLN A CA 1
ATOM 955 C C . GLN A 1 117 ? -4.052 -1.109 -13.922 1.00 96.12 117 GLN A C 1
ATOM 957 O O . GLN A 1 117 ? -2.999 -0.922 -14.521 1.00 96.12 117 GLN A O 1
ATOM 962 N N . ILE A 1 118 ? -4.496 -2.336 -13.658 1.00 94.19 118 ILE A N 1
ATOM 963 C CA . ILE A 1 118 ? -3.758 -3.540 -14.046 1.00 94.19 118 ILE A CA 1
ATOM 964 C C . ILE A 1 118 ? -4.541 -4.234 -15.174 1.00 94.19 118 ILE A C 1
ATOM 966 O O . ILE A 1 118 ? -5.732 -4.496 -15.004 1.00 94.19 118 ILE A O 1
ATOM 970 N N . PRO A 1 119 ? -3.923 -4.487 -16.345 1.00 92.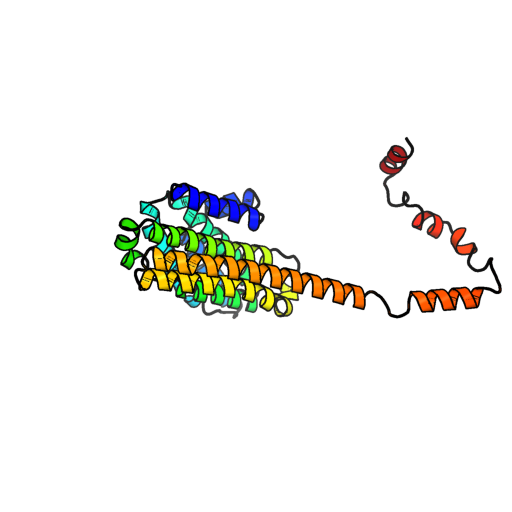69 119 PRO A N 1
ATOM 971 C CA . PRO A 1 119 ? -4.609 -5.135 -17.458 1.00 92.69 119 PRO A CA 1
ATOM 972 C C . PRO A 1 119 ? -4.841 -6.621 -17.158 1.00 92.69 119 PRO A C 1
ATOM 974 O O . PRO A 1 119 ? -4.213 -7.182 -16.263 1.00 92.69 119 PRO A O 1
ATOM 977 N N . LEU A 1 120 ? -5.701 -7.268 -17.946 1.00 88.94 120 LEU A N 1
ATOM 978 C CA . LEU A 1 120 ? -5.916 -8.714 -17.868 1.00 88.94 120 LEU A CA 1
ATOM 979 C C . LEU A 1 120 ? -4.654 -9.458 -18.350 1.00 88.94 120 LEU A C 1
ATOM 981 O O . LEU A 1 120 ? -4.402 -9.570 -19.553 1.00 88.94 120 LEU A O 1
ATOM 985 N N . LEU A 1 121 ? -3.808 -9.886 -17.408 1.00 91.94 121 LEU A N 1
ATOM 986 C CA . LEU A 1 121 ? -2.452 -10.385 -17.663 1.00 91.94 121 LEU A CA 1
ATOM 987 C C . LEU A 1 121 ? -2.381 -11.759 -18.345 1.00 91.94 121 LEU A C 1
ATOM 989 O O . LEU A 1 121 ? -1.382 -12.023 -19.018 1.00 91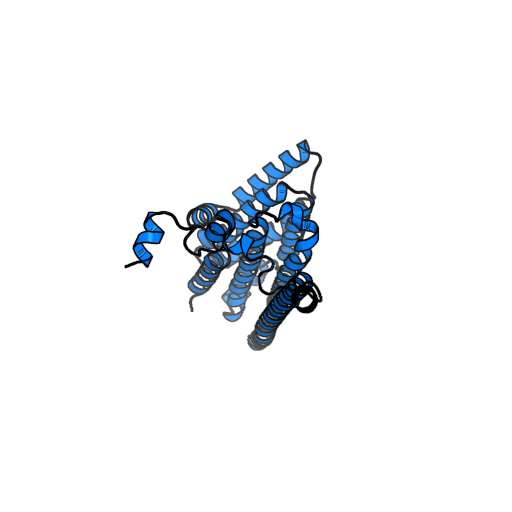.94 121 LEU A O 1
ATOM 993 N N . GLU A 1 122 ? -3.397 -12.617 -18.226 1.00 91.38 122 GLU A N 1
ATOM 994 C CA . GLU A 1 122 ? -3.457 -13.917 -18.917 1.00 91.38 122 GLU A CA 1
ATOM 995 C C . GLU A 1 122 ? -3.354 -13.718 -20.437 1.00 91.38 122 GLU A C 1
ATOM 997 O O . GLU A 1 122 ? -2.639 -14.455 -21.116 1.00 91.38 122 GLU A O 1
ATOM 1002 N N . SER A 1 123 ? -3.951 -12.644 -20.969 1.00 91.94 123 SER A N 1
ATOM 1003 C CA . SER A 1 123 ? -3.876 -12.296 -22.401 1.00 91.94 123 SER A CA 1
ATOM 1004 C C . SER A 1 123 ? -2.459 -11.938 -22.877 1.00 91.94 123 SER A C 1
ATOM 1006 O O . SER A 1 123 ? -2.196 -11.896 -24.080 1.00 91.94 123 SER A O 1
ATOM 1008 N N . TYR A 1 124 ? -1.534 -11.689 -21.947 1.00 92.88 124 TYR A N 1
ATOM 1009 C CA . TYR A 1 124 ? -0.142 -11.324 -22.210 1.00 92.88 124 TYR A CA 1
ATOM 1010 C C . TYR A 1 124 ? 0.846 -12.404 -21.747 1.00 92.88 124 TYR A C 1
ATOM 1012 O O . TYR A 1 124 ? 2.050 -12.159 -21.734 1.00 92.88 124 TYR A O 1
ATOM 1020 N N . GLN A 1 125 ? 0.389 -13.613 -21.403 1.00 91.62 125 GLN A N 1
ATOM 1021 C CA . GLN A 1 125 ? 1.256 -14.661 -20.850 1.00 91.62 125 GLN A CA 1
ATOM 1022 C C . GLN A 1 125 ? 2.471 -14.971 -21.741 1.00 91.62 125 GLN A C 1
ATOM 1024 O O . GLN A 1 125 ? 3.598 -15.035 -21.250 1.00 91.62 125 GLN A O 1
ATOM 1029 N N . GLN A 1 126 ? 2.268 -15.069 -23.059 1.00 91.62 126 GLN A N 1
ATOM 1030 C CA . GLN A 1 126 ? 3.356 -15.294 -24.017 1.00 91.62 126 GLN A CA 1
ATOM 1031 C C . GLN A 1 126 ? 4.394 -14.159 -24.002 1.00 91.62 126 GLN A C 1
ATOM 1033 O O . GLN A 1 126 ? 5.594 -14.418 -24.041 1.00 91.62 126 GLN A O 1
ATOM 1038 N N . LEU A 1 127 ? 3.954 -12.904 -23.852 1.00 92.62 127 LEU A N 1
ATOM 1039 C CA . LEU A 1 127 ? 4.853 -11.750 -23.772 1.00 92.62 127 LEU A CA 1
ATOM 1040 C C . LEU A 1 127 ? 5.832 -11.887 -22.594 1.00 92.62 127 LEU A C 1
ATOM 1042 O O . LEU A 1 127 ? 7.019 -11.594 -22.749 1.00 92.62 127 LEU A O 1
ATOM 1046 N N . PHE A 1 128 ? 5.353 -12.367 -21.442 1.00 92.50 128 PHE A N 1
ATOM 1047 C CA . PHE A 1 128 ? 6.182 -12.609 -20.257 1.00 92.50 128 PHE A CA 1
ATOM 1048 C C . PHE A 1 128 ? 7.101 -13.826 -20.417 1.00 92.50 128 PHE A C 1
ATOM 1050 O O . PHE A 1 128 ? 8.222 -13.819 -19.904 1.00 92.50 128 PHE A O 1
ATOM 1057 N N . SER A 1 129 ? 6.676 -14.863 -21.135 1.00 89.62 129 SER A N 1
ATOM 1058 C CA . SER A 1 129 ? 7.536 -16.011 -21.451 1.00 89.62 129 SER A CA 1
ATOM 1059 C C . SER A 1 129 ? 8.726 -15.593 -22.317 1.00 89.62 129 SER A C 1
ATOM 1061 O O . SER A 1 129 ? 9.875 -15.911 -21.995 1.00 89.62 129 SER A O 1
ATOM 1063 N N . ASP A 1 130 ? 8.457 -14.791 -23.344 1.00 91.25 130 ASP A N 1
ATOM 1064 C CA . ASP A 1 130 ? 9.427 -14.442 -24.382 1.00 91.25 130 ASP A CA 1
ATOM 1065 C C . ASP A 1 130 ? 10.420 -13.353 -23.930 1.00 91.25 130 ASP A C 1
ATOM 1067 O O . ASP A 1 130 ? 11.574 -13.342 -24.359 1.00 91.25 130 ASP A O 1
ATOM 1071 N N . HIS A 1 131 ? 10.014 -12.451 -23.024 1.00 91.50 131 HIS A N 1
ATOM 1072 C CA . HIS A 1 131 ? 10.777 -11.235 -22.724 1.00 91.50 131 HIS A CA 1
ATOM 1073 C C . HIS A 1 131 ? 11.089 -11.060 -21.229 1.00 91.50 131 HIS A C 1
ATOM 1075 O O . HIS A 1 131 ? 10.210 -10.861 -20.388 1.00 91.50 131 HIS A O 1
ATOM 1081 N N . VAL A 1 132 ? 12.384 -11.047 -20.890 1.00 89.88 132 VAL A N 1
ATOM 1082 C CA . VAL A 1 132 ? 12.875 -10.890 -19.505 1.00 89.88 132 VAL A CA 1
ATOM 1083 C C . VAL A 1 132 ? 12.486 -9.538 -18.895 1.00 89.88 132 VAL A C 1
ATOM 1085 O O . VAL A 1 132 ? 12.167 -9.475 -17.710 1.00 89.88 132 VAL A O 1
ATOM 1088 N N . HIS A 1 133 ? 12.506 -8.445 -19.662 1.00 88.50 133 HIS A N 1
ATOM 1089 C CA . HIS A 1 133 ? 12.138 -7.118 -19.148 1.00 88.50 133 HIS A CA 1
ATOM 1090 C C . HIS A 1 133 ? 10.642 -7.013 -18.842 1.00 88.50 133 HIS A C 1
ATOM 1092 O O . HIS A 1 133 ? 10.261 -6.404 -17.848 1.00 88.50 133 HIS A O 1
ATOM 1098 N N . MET A 1 134 ? 9.792 -7.701 -19.607 1.00 92.38 134 MET A N 1
ATOM 1099 C CA . MET A 1 134 ? 8.351 -7.770 -19.336 1.00 92.38 134 MET A CA 1
ATOM 1100 C C . MET A 1 134 ? 8.051 -8.520 -18.041 1.00 92.38 134 MET A C 1
ATOM 1102 O O . MET A 1 134 ? 7.186 -8.118 -17.268 1.00 92.38 134 MET A O 1
ATOM 1106 N N . ARG A 1 135 ? 8.833 -9.558 -17.737 1.00 92.88 135 ARG A N 1
ATOM 1107 C CA . ARG A 1 135 ? 8.787 -10.252 -16.443 1.00 92.88 135 ARG A CA 1
ATOM 1108 C C . ARG A 1 135 ? 9.078 -9.338 -15.253 1.00 92.88 135 ARG A C 1
ATOM 1110 O O . ARG A 1 135 ? 8.509 -9.540 -14.184 1.00 92.88 135 ARG A O 1
ATOM 1117 N N . GLN A 1 136 ? 9.918 -8.316 -15.422 1.00 92.62 136 GLN A N 1
ATOM 1118 C CA . GLN A 1 136 ? 10.186 -7.346 -14.355 1.00 92.62 136 GLN A CA 1
ATOM 1119 C C . GLN A 1 136 ? 8.950 -6.500 -14.024 1.00 92.62 136 GLN A C 1
ATOM 1121 O O . GLN A 1 136 ? 8.774 -6.130 -12.867 1.00 92.62 136 GLN A O 1
ATOM 1126 N N . LEU A 1 137 ? 8.053 -6.252 -14.987 1.00 93.75 137 LEU A N 1
ATOM 1127 C CA . LEU A 1 137 ? 6.803 -5.527 -14.726 1.00 93.75 137 LEU A CA 1
ATOM 1128 C C . LEU A 1 137 ? 5.896 -6.285 -13.754 1.00 93.75 137 LEU A C 1
ATOM 1130 O O . LEU A 1 137 ? 5.257 -5.648 -12.922 1.00 93.75 137 LEU A O 1
ATOM 1134 N N . LEU A 1 138 ? 5.888 -7.623 -13.789 1.00 95.12 138 LEU A N 1
ATOM 1135 C CA . LEU A 1 138 ? 5.143 -8.429 -12.815 1.00 95.12 138 LEU A CA 1
ATOM 1136 C C . LEU A 1 138 ? 5.646 -8.158 -11.394 1.00 95.12 138 LEU A C 1
ATOM 1138 O O . LEU A 1 138 ? 4.841 -7.894 -10.503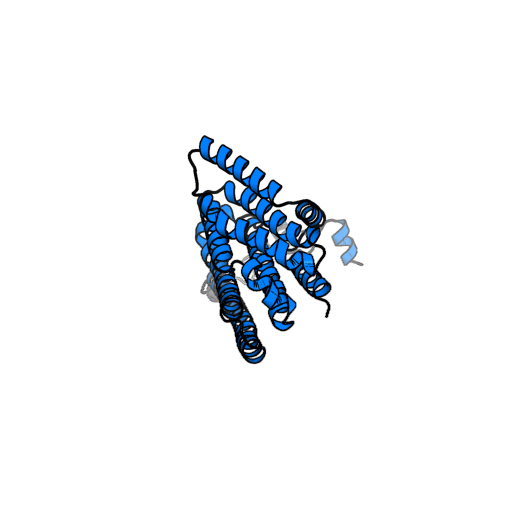 1.00 95.12 138 LEU A O 1
ATOM 1142 N N . VAL A 1 139 ? 6.967 -8.148 -11.195 1.00 94.81 139 VAL A N 1
ATOM 1143 C CA . VAL A 1 139 ? 7.586 -7.833 -9.897 1.00 94.81 139 VAL A CA 1
ATOM 1144 C C . VAL A 1 139 ? 7.230 -6.411 -9.459 1.00 94.81 139 VAL A C 1
ATOM 1146 O O . VAL A 1 139 ? 6.821 -6.206 -8.320 1.00 94.81 139 VAL A O 1
ATOM 1149 N N . MET A 1 140 ? 7.331 -5.431 -10.361 1.00 94.31 140 MET A N 1
ATOM 1150 C CA . MET A 1 140 ? 7.040 -4.031 -10.037 1.00 94.31 140 MET A CA 1
ATOM 1151 C C . MET A 1 140 ? 5.562 -3.800 -9.693 1.00 94.31 140 MET A C 1
ATOM 1153 O O . MET A 1 140 ? 5.264 -3.018 -8.795 1.00 94.31 140 MET A O 1
ATOM 1157 N N . ILE A 1 141 ? 4.634 -4.500 -10.357 1.00 95.81 141 ILE A N 1
ATOM 1158 C CA . ILE A 1 141 ? 3.206 -4.487 -10.003 1.00 95.81 141 ILE A CA 1
ATOM 1159 C C . ILE A 1 141 ? 3.011 -5.011 -8.575 1.00 95.81 141 ILE A C 1
ATOM 1161 O O . ILE A 1 141 ? 2.327 -4.369 -7.779 1.00 95.81 141 ILE A O 1
ATOM 1165 N N . TYR A 1 142 ? 3.649 -6.131 -8.221 1.00 96.38 142 TYR A N 1
ATOM 1166 C CA . TYR A 1 142 ? 3.574 -6.683 -6.865 1.00 96.38 142 TYR A CA 1
ATOM 1167 C C . TYR A 1 142 ? 4.160 -5.737 -5.815 1.00 96.38 142 TYR A C 1
ATOM 1169 O O . TYR A 1 142 ? 3.540 -5.516 -4.775 1.00 96.38 142 TYR A O 1
ATOM 1177 N N . GLU A 1 143 ? 5.311 -5.124 -6.096 1.00 96.12 143 GLU A N 1
ATOM 1178 C CA . GLU A 1 143 ? 5.896 -4.100 -5.227 1.00 96.12 143 GLU A CA 1
ATOM 1179 C C . GLU A 1 143 ? 4.936 -2.931 -4.991 1.00 96.12 143 GLU A C 1
ATOM 1181 O O . GLU A 1 143 ? 4.776 -2.497 -3.850 1.00 96.12 143 GLU A O 1
ATOM 1186 N N . ASP A 1 144 ? 4.281 -2.429 -6.039 1.00 96.12 144 ASP A N 1
ATOM 1187 C CA . ASP A 1 144 ? 3.337 -1.317 -5.923 1.00 96.12 144 ASP A CA 1
ATOM 1188 C C . ASP A 1 144 ? 2.088 -1.717 -5.112 1.00 96.12 144 ASP A C 1
ATOM 1190 O O . ASP A 1 144 ? 1.677 -0.963 -4.228 1.00 96.12 144 ASP A O 1
ATOM 1194 N N . ILE A 1 145 ? 1.543 -2.926 -5.305 1.00 97.25 145 ILE A N 1
ATOM 1195 C CA . ILE A 1 145 ? 0.423 -3.457 -4.500 1.00 97.25 145 ILE A CA 1
ATOM 1196 C C . ILE A 1 145 ? 0.810 -3.571 -3.022 1.00 97.25 145 ILE A C 1
ATOM 1198 O O . ILE A 1 145 ? 0.079 -3.115 -2.138 1.00 97.25 145 ILE A O 1
ATOM 1202 N N . LEU A 1 146 ? 1.978 -4.148 -2.732 1.00 97.62 146 LEU A N 1
ATOM 1203 C CA . LEU A 1 146 ? 2.470 -4.265 -1.362 1.00 97.62 146 LEU A CA 1
ATOM 1204 C C . LEU A 1 146 ? 2.720 -2.892 -0.731 1.00 97.62 146 LEU A C 1
ATOM 1206 O O . LEU A 1 146 ? 2.433 -2.701 0.452 1.00 97.62 146 LEU A O 1
ATOM 1210 N N . ARG A 1 147 ? 3.205 -1.907 -1.496 1.00 96.00 147 ARG A N 1
ATOM 1211 C CA . ARG A 1 147 ? 3.345 -0.527 -1.010 1.00 96.00 147 ARG A CA 1
ATOM 1212 C C . ARG A 1 147 ? 1.988 0.082 -0.663 1.00 96.00 147 ARG A C 1
ATOM 1214 O O . ARG A 1 147 ? 1.883 0.659 0.418 1.00 96.00 147 ARG A O 1
ATOM 1221 N N . VAL A 1 148 ? 0.955 -0.094 -1.494 1.00 96.50 148 VAL A N 1
ATOM 1222 C CA . VAL A 1 148 ? -0.417 0.352 -1.168 1.00 96.50 148 VAL A CA 1
ATOM 1223 C C . VAL A 1 148 ? -0.867 -0.256 0.162 1.00 96.50 148 VAL A C 1
ATOM 1225 O O . VAL A 1 148 ? -1.292 0.474 1.061 1.00 96.50 148 VAL A O 1
ATOM 1228 N N . HIS A 1 149 ? -0.696 -1.570 0.338 1.00 97.81 149 HIS A N 1
ATOM 1229 C CA . HIS A 1 149 ? -1.024 -2.240 1.597 1.00 97.81 149 HIS A CA 1
ATOM 1230 C C . HIS A 1 149 ? -0.207 -1.716 2.782 1.00 97.81 149 HIS A C 1
ATOM 1232 O O . HIS A 1 149 ? -0.778 -1.480 3.843 1.00 97.81 149 HIS A O 1
ATOM 1238 N N . ALA A 1 150 ? 1.099 -1.488 2.630 1.00 96.81 150 ALA A N 1
ATOM 1239 C CA . ALA A 1 150 ? 1.948 -0.986 3.711 1.00 96.81 150 ALA A CA 1
ATOM 1240 C C . ALA A 1 150 ? 1.517 0.410 4.169 1.00 96.81 150 ALA A C 1
ATOM 1242 O O . ALA A 1 150 ? 1.425 0.672 5.371 1.00 96.81 150 ALA A O 1
ATOM 1243 N N . ILE A 1 151 ? 1.219 1.297 3.216 1.00 94.25 151 ILE A N 1
ATOM 1244 C CA . ILE A 1 151 ? 0.720 2.639 3.513 1.00 94.25 151 ILE A CA 1
ATOM 1245 C C . ILE A 1 151 ? -0.603 2.511 4.271 1.00 94.25 151 ILE A C 1
ATOM 1247 O O . ILE A 1 151 ? -0.733 3.091 5.354 1.00 94.25 151 ILE A O 1
ATOM 1251 N N . ALA A 1 152 ? -1.556 1.726 3.754 1.00 96.12 152 ALA A N 1
ATOM 1252 C CA . ALA A 1 152 ? -2.871 1.530 4.365 1.00 96.12 152 ALA A CA 1
ATOM 1253 C C . ALA A 1 152 ? -2.776 0.949 5.782 1.00 96.12 152 ALA A C 1
ATOM 1255 O O . ALA A 1 152 ? -3.375 1.493 6.710 1.00 96.12 152 ALA A O 1
ATOM 1256 N N . LEU A 1 153 ? -1.964 -0.090 5.986 1.00 96.62 153 LEU A N 1
ATOM 1257 C CA . LEU A 1 153 ? -1.728 -0.684 7.303 1.00 96.62 153 LEU A CA 1
ATOM 1258 C C . LEU A 1 153 ? -1.180 0.354 8.284 1.00 96.62 153 LEU A C 1
ATOM 1260 O O . LEU A 1 153 ? -1.713 0.506 9.384 1.00 96.62 153 LEU A O 1
ATOM 1264 N N . ARG A 1 154 ? -0.166 1.125 7.875 1.00 94.25 154 ARG A N 1
ATOM 1265 C CA . ARG A 1 154 ? 0.409 2.193 8.704 1.00 94.25 154 ARG A CA 1
ATOM 1266 C C . ARG A 1 154 ? -0.627 3.248 9.081 1.00 94.25 154 ARG A C 1
ATOM 1268 O O . ARG A 1 154 ? -0.567 3.769 10.188 1.00 94.25 154 ARG A O 1
ATOM 1275 N N . TYR A 1 155 ? -1.560 3.573 8.189 1.00 94.44 155 TYR A N 1
ATOM 1276 C CA . TYR A 1 155 ? -2.631 4.525 8.472 1.00 94.44 155 TYR A CA 1
ATOM 1277 C C . TYR A 1 155 ? -3.631 3.973 9.496 1.00 94.44 155 TYR A C 1
ATOM 1279 O O . TYR A 1 155 ? -3.828 4.566 10.556 1.00 94.44 155 TYR A O 1
ATOM 1287 N N . PHE A 1 156 ? -4.202 2.798 9.226 1.00 94.56 156 PHE A N 1
ATOM 1288 C CA . PHE A 1 156 ? -5.244 2.193 10.062 1.00 94.56 156 PHE A CA 1
ATOM 1289 C C . PHE A 1 156 ? -4.748 1.684 11.424 1.00 94.56 156 PHE A C 1
ATOM 1291 O O . PHE A 1 156 ? -5.556 1.430 12.317 1.00 94.56 156 PHE A O 1
ATOM 1298 N N . ARG A 1 157 ? -3.431 1.572 11.624 1.00 92.81 157 ARG A N 1
ATOM 1299 C CA . ARG A 1 157 ? -2.824 1.263 12.931 1.00 92.81 157 ARG A CA 1
ATOM 1300 C C . ARG A 1 157 ? -2.678 2.469 13.856 1.00 92.81 157 ARG A C 1
ATOM 1302 O O . ARG A 1 157 ? -2.446 2.290 15.051 1.00 92.81 157 ARG A O 1
ATOM 1309 N N . GLN A 1 158 ? -2.795 3.696 13.351 1.00 92.50 158 GLN A N 1
ATOM 1310 C CA . GLN A 1 158 ? -2.631 4.883 14.192 1.00 92.50 158 GLN A CA 1
ATOM 1311 C C . GLN A 1 158 ? -3.763 4.963 15.215 1.00 92.50 158 GLN A C 1
ATOM 1313 O O . GLN A 1 158 ? -4.931 4.940 14.845 1.00 92.50 158 GLN A O 1
ATOM 1318 N N . LYS A 1 159 ? -3.446 5.154 16.501 1.00 92.94 159 LYS A N 1
ATOM 1319 C CA . LYS A 1 159 ? -4.459 5.230 17.576 1.00 92.94 159 LYS A CA 1
ATOM 1320 C C . LYS A 1 159 ? -5.597 6.220 17.283 1.00 92.94 159 LYS A C 1
ATOM 1322 O O . LYS A 1 159 ? -6.727 5.999 17.702 1.00 92.94 159 LYS A O 1
ATOM 1327 N N . LEU A 1 160 ? -5.293 7.299 16.561 1.00 93.44 160 LEU A N 1
ATOM 1328 C CA . LEU A 1 160 ? -6.216 8.393 16.257 1.00 93.44 160 LEU A CA 1
ATOM 1329 C C . LEU A 1 160 ? -6.701 8.404 14.796 1.00 93.44 160 LEU A C 1
ATOM 1331 O O . LEU A 1 160 ? -7.217 9.426 14.350 1.00 93.44 160 LEU A O 1
ATOM 1335 N N . TRP A 1 161 ? -6.583 7.297 14.050 1.00 94.88 161 TRP A N 1
ATOM 1336 C CA . TRP A 1 161 ? -6.981 7.269 12.634 1.00 94.88 161 TRP A CA 1
ATOM 1337 C C . TRP A 1 161 ? -8.460 7.633 12.426 1.00 94.88 161 TRP A C 1
ATOM 1339 O O . TRP A 1 161 ? -8.780 8.373 11.503 1.00 94.88 161 TRP A O 1
ATOM 1349 N N . ARG A 1 162 ? -9.363 7.171 13.309 1.00 94.62 162 ARG A N 1
ATOM 1350 C CA . ARG A 1 162 ? -10.809 7.457 13.225 1.00 94.62 162 ARG A CA 1
ATOM 1351 C C . ARG A 1 162 ? -11.131 8.942 13.406 1.00 94.62 162 ARG A C 1
ATOM 1353 O O . ARG A 1 162 ? -11.690 9.526 12.482 1.00 94.62 162 ARG A O 1
ATOM 1360 N N . PRO A 1 163 ? -10.806 9.579 14.554 1.00 94.94 163 PRO A N 1
ATOM 1361 C CA . PRO A 1 163 ? -11.154 10.984 14.766 1.00 94.94 163 PRO A CA 1
ATOM 1362 C C . PRO A 1 163 ? -10.436 11.921 13.791 1.00 94.94 163 PRO A C 1
ATOM 1364 O O . PRO A 1 163 ? -10.948 12.993 13.489 1.00 94.94 163 PRO A O 1
ATOM 1367 N N . LEU A 1 164 ? -9.270 11.523 13.273 1.00 93.50 164 LEU A N 1
ATOM 1368 C CA . LEU A 1 164 ? -8.503 12.323 12.323 1.00 93.50 164 LEU A CA 1
ATOM 1369 C C . LEU A 1 164 ? -8.796 11.978 10.864 1.00 93.50 164 LEU A C 1
ATOM 1371 O O . LEU A 1 164 ? -8.126 12.523 9.989 1.00 93.50 164 LEU A O 1
ATOM 1375 N N . PHE A 1 165 ? -9.758 11.099 10.564 1.00 94.50 165 PHE A N 1
ATOM 1376 C CA . PHE A 1 165 ? -9.959 10.612 9.199 1.00 94.50 165 PHE A CA 1
ATOM 1377 C C . PHE A 1 165 ? -10.139 11.760 8.200 1.00 94.50 165 PHE A C 1
ATOM 1379 O O . PHE A 1 165 ? -9.362 11.903 7.257 1.00 94.50 165 PHE A O 1
ATOM 1386 N N . GLN A 1 166 ? -11.084 12.656 8.484 1.00 92.25 166 GLN A N 1
ATOM 1387 C CA . GLN A 1 166 ? -11.439 13.768 7.599 1.00 92.25 166 GLN A CA 1
ATOM 1388 C C . GLN A 1 166 ? -10.271 14.732 7.325 1.00 92.25 166 GLN A C 1
ATOM 1390 O O . GLN A 1 166 ? -10.164 15.290 6.233 1.00 92.25 166 GLN A O 1
ATOM 1395 N N . SER A 1 167 ? -9.369 14.918 8.292 1.00 90.75 167 SER A N 1
ATOM 1396 C CA . SER A 1 167 ? -8.235 15.841 8.168 1.00 90.75 167 SER A CA 1
ATOM 1397 C C . SER A 1 167 ? -6.960 15.178 7.639 1.00 90.75 167 SER A C 1
ATOM 1399 O O . SER A 1 167 ? -6.140 15.847 7.011 1.00 90.75 167 SER A O 1
ATOM 1401 N N . SER A 1 168 ? -6.781 13.873 7.861 1.00 89.94 168 SER A N 1
ATOM 1402 C CA . SER A 1 168 ? -5.543 13.150 7.532 1.00 89.94 168 SER A CA 1
ATOM 1403 C C . SER A 1 168 ? -5.622 12.329 6.245 1.00 89.94 168 SER A C 1
ATOM 1405 O O . SER A 1 168 ? -4.587 12.109 5.610 1.00 89.94 168 SER A O 1
ATOM 1407 N N . TRP A 1 169 ? -6.822 11.919 5.816 1.00 91.50 169 TRP A N 1
ATOM 1408 C CA . TRP A 1 169 ? -6.995 11.009 4.682 1.00 91.50 169 TRP A CA 1
ATOM 1409 C C . TRP A 1 169 ? -6.439 11.561 3.367 1.00 91.50 169 TRP A C 1
ATOM 1411 O O . TRP A 1 169 ? -5.812 10.827 2.613 1.00 91.50 169 TRP A O 1
ATOM 1421 N N . LYS A 1 170 ? -6.577 12.868 3.101 1.00 88.81 170 LYS A N 1
ATOM 1422 C CA . LYS A 1 170 ? -6.081 13.479 1.851 1.00 88.81 170 LYS A CA 1
ATOM 1423 C C . LYS A 1 170 ? -4.573 13.308 1.655 1.00 88.81 170 LYS A C 1
ATOM 1425 O O . LYS A 1 170 ? -4.126 13.025 0.551 1.00 88.81 170 LYS A O 1
ATOM 1430 N N . GLY A 1 171 ? -3.790 13.470 2.725 1.00 85.94 171 GLY A N 1
ATOM 1431 C CA . GLY A 1 171 ? -2.337 13.288 2.658 1.00 85.94 171 GLY A CA 1
ATOM 1432 C C . GLY A 1 171 ? -1.947 11.831 2.415 1.00 85.94 171 GLY A C 1
ATOM 1433 O O . GLY A 1 171 ? -0.966 11.560 1.732 1.00 85.94 171 GLY A O 1
ATOM 1434 N N . PHE A 1 172 ? -2.743 10.904 2.945 1.00 87.75 172 PHE A N 1
ATOM 1435 C CA . PHE A 1 172 ? -2.596 9.475 2.711 1.00 87.75 172 PHE A CA 1
ATOM 1436 C C . PHE A 1 172 ? -2.965 9.081 1.270 1.00 87.75 172 PHE A C 1
ATOM 1438 O O . PHE A 1 172 ? -2.191 8.390 0.611 1.00 87.75 172 PHE A O 1
ATOM 1445 N N . ALA A 1 173 ? -4.103 9.561 0.763 1.00 89.62 173 ALA A N 1
ATOM 1446 C CA . ALA A 1 173 ? -4.588 9.265 -0.583 1.00 89.62 173 ALA A CA 1
ATOM 1447 C C . ALA A 1 173 ? -3.591 9.709 -1.666 1.00 89.62 173 ALA A C 1
ATOM 1449 O O . ALA A 1 173 ? -3.320 8.947 -2.586 1.00 89.62 173 ALA A O 1
ATOM 1450 N N . ALA A 1 174 ? -2.940 10.864 -1.484 1.00 89.62 174 ALA A N 1
ATOM 1451 C CA . ALA A 1 174 ? -1.919 11.354 -2.411 1.00 89.62 174 ALA A CA 1
ATOM 1452 C C . ALA A 1 174 ? -0.712 10.402 -2.574 1.00 89.62 174 ALA A C 1
ATOM 1454 O O . ALA A 1 174 ? -0.105 10.349 -3.642 1.00 89.62 174 ALA A O 1
ATOM 1455 N N . GLU A 1 175 ? -0.346 9.639 -1.534 1.00 89.75 175 GLU A N 1
ATOM 1456 C CA . GLU A 1 175 ? 0.727 8.632 -1.623 1.00 89.75 175 GLU A CA 1
ATOM 1457 C C . GLU A 1 175 ? 0.283 7.415 -2.451 1.00 89.75 175 GLU A C 1
ATOM 1459 O O . GLU A 1 175 ? 1.090 6.823 -3.166 1.00 89.75 175 GLU A O 1
ATOM 1464 N N . ILE A 1 176 ? -1.006 7.070 -2.400 1.00 91.62 176 ILE A N 1
ATOM 1465 C CA . ILE A 1 176 ? -1.595 5.998 -3.209 1.00 91.62 176 ILE A CA 1
ATOM 1466 C C . ILE A 1 176 ? -1.787 6.439 -4.661 1.00 91.62 176 ILE A C 1
ATOM 1468 O O . ILE A 1 176 ? -1.537 5.639 -5.561 1.00 91.62 176 ILE A O 1
ATOM 1472 N N . ASP A 1 177 ? -2.149 7.698 -4.909 1.00 92.06 177 ASP A N 1
ATOM 1473 C CA . ASP A 1 177 ? -2.295 8.241 -6.265 1.00 92.06 177 ASP A CA 1
ATOM 1474 C C . ASP A 1 177 ? -0.988 8.123 -7.067 1.00 92.06 177 ASP A C 1
ATOM 1476 O O . ASP A 1 177 ? -1.000 7.723 -8.231 1.00 92.06 177 ASP A O 1
ATOM 1480 N N . LEU A 1 178 ? 0.167 8.341 -6.428 1.00 90.25 178 LEU A N 1
ATOM 1481 C CA . LEU A 1 178 ? 1.467 8.110 -7.065 1.00 90.25 178 LEU A CA 1
ATOM 1482 C C . LEU A 1 178 ? 1.667 6.642 -7.484 1.00 90.25 178 LEU A C 1
ATOM 1484 O O . LEU A 1 178 ? 2.211 6.359 -8.556 1.00 90.25 178 LEU A O 1
ATOM 1488 N N . LEU A 1 179 ? 1.254 5.695 -6.638 1.00 92.06 179 LEU A N 1
ATOM 1489 C CA . LEU A 1 179 ? 1.362 4.263 -6.932 1.00 92.06 179 LEU A CA 1
ATOM 1490 C C . LEU A 1 179 ? 0.388 3.848 -8.037 1.00 92.06 179 LEU A C 1
ATOM 1492 O O . LEU A 1 179 ? 0.738 3.044 -8.900 1.00 92.06 179 LEU A O 1
ATOM 1496 N N . LYS A 1 180 ? -0.800 4.449 -8.068 1.00 94.12 180 LYS A N 1
ATOM 1497 C CA . LYS A 1 180 ? -1.751 4.300 -9.169 1.00 94.12 180 LYS A CA 1
ATOM 1498 C C . LYS A 1 180 ? -1.141 4.777 -10.491 1.00 94.12 180 LYS A C 1
ATOM 1500 O O . LYS A 1 180 ? -1.226 4.060 -11.486 1.00 94.12 180 LYS A O 1
ATOM 1505 N N . ASP A 1 181 ? -0.454 5.918 -10.500 1.00 92.25 181 ASP A N 1
ATOM 1506 C CA . ASP A 1 181 ? 0.241 6.419 -11.692 1.00 92.25 181 ASP A CA 1
ATOM 1507 C C . ASP A 1 181 ? 1.382 5.494 -12.147 1.00 92.25 181 ASP A C 1
ATOM 1509 O O . ASP A 1 181 ? 1.600 5.319 -13.350 1.00 92.25 181 ASP A O 1
ATOM 1513 N N . ASN A 1 182 ? 2.107 4.877 -11.205 1.00 91.56 182 ASN A N 1
ATOM 1514 C CA . ASN A 1 182 ? 3.103 3.843 -11.510 1.00 91.56 182 ASN A CA 1
ATOM 1515 C C . ASN A 1 182 ? 2.460 2.633 -12.201 1.00 91.56 182 ASN A C 1
ATOM 1517 O O . ASN A 1 182 ? 2.923 2.222 -13.268 1.00 91.56 182 ASN A O 1
ATOM 1521 N N . LEU A 1 183 ? 1.367 2.107 -11.644 1.00 94.50 183 LEU A N 1
ATOM 1522 C CA . LEU A 1 183 ? 0.633 0.984 -12.230 1.00 94.50 183 LEU A CA 1
ATOM 1523 C C . LEU A 1 183 ? 0.097 1.328 -13.625 1.00 94.50 183 LEU A C 1
ATOM 1525 O O . LEU A 1 183 ? 0.274 0.545 -14.556 1.00 94.50 183 LEU A O 1
ATOM 1529 N N . ALA A 1 184 ? -0.436 2.537 -13.814 1.00 94.62 184 ALA A N 1
ATOM 1530 C CA . ALA A 1 184 ? -0.893 3.026 -15.114 1.00 94.62 184 ALA A CA 1
ATOM 1531 C C . ALA A 1 184 ? 0.237 3.099 -16.160 1.00 94.62 184 ALA A C 1
ATOM 1533 O O . ALA A 1 184 ? 0.005 2.938 -17.362 1.00 94.62 184 ALA A O 1
ATOM 1534 N N . ARG A 1 185 ? 1.478 3.376 -15.739 1.00 92.69 185 ARG A N 1
ATOM 1535 C CA . ARG A 1 185 ? 2.658 3.322 -16.620 1.00 92.69 185 ARG A CA 1
ATOM 1536 C C . ARG A 1 185 ? 3.037 1.883 -16.966 1.00 92.69 185 ARG A C 1
ATOM 1538 O O . ARG A 1 185 ? 3.294 1.607 -18.134 1.00 92.69 185 ARG A O 1
ATOM 1545 N N . HIS A 1 186 ? 3.029 0.966 -15.997 1.00 93.12 186 HIS A N 1
ATOM 1546 C CA . HIS A 1 186 ? 3.293 -0.454 -16.265 1.00 93.12 186 HIS A CA 1
ATOM 1547 C C . HIS A 1 186 ? 2.272 -1.053 -17.222 1.00 93.12 186 HIS A C 1
ATOM 1549 O O . HIS A 1 186 ? 2.649 -1.728 -18.175 1.00 93.12 186 HIS A O 1
ATOM 1555 N N . ARG A 1 187 ? 0.990 -0.757 -16.997 1.00 94.88 187 ARG A N 1
ATOM 1556 C CA . ARG A 1 187 ? -0.102 -1.166 -17.874 1.00 94.88 187 ARG A CA 1
ATOM 1557 C C . ARG A 1 187 ? 0.153 -0.756 -19.315 1.00 94.88 187 ARG A C 1
ATOM 1559 O O . ARG A 1 187 ? 0.092 -1.608 -20.190 1.00 94.88 187 ARG A O 1
ATOM 1566 N N . ARG A 1 188 ? 0.520 0.509 -19.543 1.00 94.56 188 ARG A N 1
ATOM 1567 C CA . ARG A 1 188 ? 0.857 1.007 -20.883 1.00 94.56 188 ARG A CA 1
ATOM 1568 C C . ARG A 1 188 ? 1.994 0.213 -21.521 1.00 94.56 188 ARG A C 1
ATOM 1570 O O . ARG A 1 188 ? 1.838 -0.212 -22.654 1.00 94.56 188 ARG A O 1
ATOM 1577 N N . LEU A 1 189 ? 3.082 -0.049 -20.794 1.00 93.88 189 LEU A N 1
ATOM 1578 C CA . LEU A 1 189 ? 4.206 -0.843 -21.313 1.00 93.88 189 LEU A CA 1
ATOM 1579 C C . LEU A 1 189 ? 3.791 -2.268 -21.723 1.00 93.88 189 LEU A C 1
ATOM 1581 O O . LEU A 1 189 ? 4.279 -2.779 -22.731 1.00 93.88 189 LEU A O 1
ATOM 1585 N N . ILE A 1 190 ? 2.892 -2.897 -20.958 1.00 94.56 190 ILE A N 1
ATOM 1586 C CA . ILE A 1 190 ? 2.352 -4.232 -21.262 1.00 94.56 190 ILE A CA 1
ATOM 1587 C C . ILE A 1 190 ? 1.449 -4.168 -22.498 1.00 94.56 190 ILE A C 1
ATOM 1589 O O . ILE A 1 190 ? 1.650 -4.918 -23.453 1.00 94.56 190 ILE A O 1
ATOM 1593 N N . GLU A 1 191 ? 0.478 -3.252 -22.502 1.00 94.38 191 GLU A N 1
ATOM 1594 C CA . GLU A 1 191 ? -0.511 -3.116 -23.575 1.00 94.38 191 GLU A CA 1
ATOM 1595 C C . GLU A 1 191 ? 0.142 -2.761 -24.919 1.00 94.38 191 GLU A C 1
ATOM 1597 O O . GLU A 1 191 ? -0.264 -3.299 -25.949 1.00 94.38 191 GLU A O 1
ATOM 1602 N N . THR A 1 192 ? 1.192 -1.930 -24.920 1.00 93.38 192 THR A N 1
ATOM 1603 C CA . THR A 1 192 ? 1.939 -1.563 -26.135 1.00 93.38 192 THR A CA 1
ATOM 1604 C C . THR A 1 192 ? 3.030 -2.561 -26.513 1.00 93.38 192 THR A C 1
ATOM 1606 O O . THR A 1 192 ? 3.700 -2.351 -27.520 1.00 93.38 192 THR A O 1
ATOM 1609 N N . ARG A 1 193 ? 3.232 -3.633 -25.730 1.00 92.12 193 ARG A N 1
ATOM 1610 C CA . ARG A 1 193 ? 4.313 -4.617 -25.930 1.00 92.12 193 ARG A CA 1
ATOM 1611 C C . ARG A 1 193 ? 5.682 -3.945 -26.077 1.00 92.12 193 ARG A C 1
ATOM 1613 O O . ARG A 1 193 ? 6.441 -4.254 -26.993 1.00 92.12 193 ARG A O 1
ATOM 1620 N N . ALA A 1 194 ? 5.964 -3.005 -25.178 1.00 88.50 194 ALA A N 1
ATOM 1621 C CA . ALA A 1 194 ? 7.123 -2.126 -25.254 1.00 88.50 194 ALA A CA 1
ATOM 1622 C C . ALA A 1 194 ? 8.457 -2.872 -25.469 1.00 88.50 194 ALA A C 1
ATOM 1624 O O . ALA A 1 194 ? 8.753 -3.916 -24.874 1.00 88.50 194 ALA A O 1
ATOM 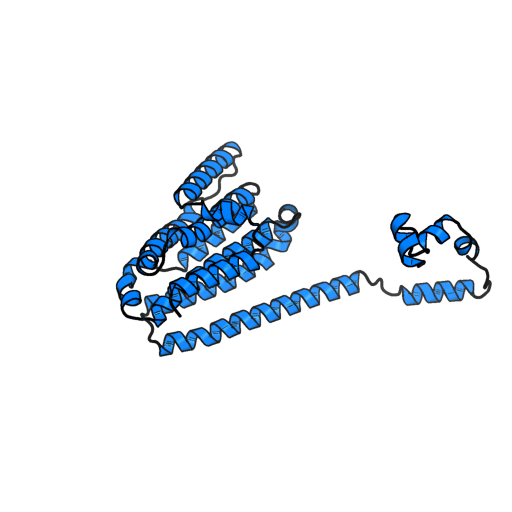1625 N N . SER A 1 195 ? 9.312 -2.293 -26.300 1.00 88.94 195 SER A N 1
ATOM 1626 C CA . SER A 1 195 ? 10.695 -2.734 -26.456 1.00 88.94 195 SER A CA 1
ATOM 1627 C C . SER A 1 195 ? 11.492 -2.543 -25.158 1.00 88.94 195 SER A C 1
ATOM 1629 O O . SER A 1 195 ? 11.091 -1.806 -24.254 1.00 88.94 195 SER A O 1
ATOM 1631 N N . LEU A 1 196 ? 12.662 -3.184 -25.065 1.00 86.25 196 LEU A N 1
ATOM 1632 C CA . LEU A 1 196 ? 13.576 -2.971 -23.937 1.00 86.25 196 LEU A CA 1
ATOM 1633 C C . LEU A 1 196 ? 13.958 -1.486 -23.790 1.00 86.25 196 LEU A C 1
ATOM 1635 O O . LEU A 1 196 ? 13.998 -0.974 -22.676 1.00 86.25 196 LEU A O 1
ATOM 1639 N N . VAL A 1 197 ? 14.165 -0.790 -24.912 1.00 86.62 197 VAL A N 1
ATOM 1640 C CA . VAL A 1 197 ? 14.527 0.636 -24.934 1.00 86.62 197 VAL A CA 1
ATOM 1641 C C . VAL A 1 197 ? 13.415 1.495 -24.327 1.00 86.62 197 VAL A C 1
ATOM 1643 O O . VAL A 1 197 ? 13.675 2.342 -23.476 1.00 86.62 197 VAL A O 1
ATOM 1646 N N . GLU A 1 198 ? 12.163 1.259 -24.719 1.00 86.94 198 GLU A N 1
ATOM 1647 C CA . GLU A 1 198 ? 11.006 1.979 -24.171 1.00 86.94 198 GLU A CA 1
ATOM 1648 C C . GLU A 1 198 ? 10.778 1.655 -22.692 1.00 86.94 198 GLU A C 1
ATOM 1650 O O . GLU A 1 198 ? 10.469 2.547 -21.900 1.00 86.94 198 GLU A O 1
ATOM 1655 N N . PHE A 1 199 ? 10.976 0.394 -22.297 1.00 87.06 199 PHE A N 1
ATOM 1656 C CA . PHE A 1 199 ? 10.926 -0.011 -20.896 1.00 87.06 199 PHE A CA 1
ATOM 1657 C C . PHE A 1 199 ? 11.956 0.764 -20.060 1.00 87.06 199 PHE A C 1
ATOM 1659 O O . PHE A 1 199 ? 11.588 1.391 -19.065 1.00 87.06 199 PHE A O 1
ATOM 1666 N N . GLU A 1 200 ? 13.225 0.781 -20.474 1.00 85.81 200 GLU A N 1
ATOM 1667 C CA . GLU A 1 200 ? 14.300 1.499 -19.776 1.00 85.81 200 GLU A CA 1
ATOM 1668 C C . GLU A 1 200 ? 14.050 3.012 -19.722 1.00 85.81 200 GLU A C 1
ATOM 1670 O O . GLU A 1 200 ? 14.288 3.645 -18.686 1.00 85.81 200 GLU A O 1
ATOM 1675 N N . ALA A 1 201 ? 13.488 3.585 -20.789 1.00 85.50 201 ALA A N 1
ATOM 1676 C CA . ALA A 1 201 ? 13.137 5.000 -20.845 1.00 85.50 201 ALA A CA 1
ATOM 1677 C C . ALA A 1 201 ? 12.081 5.394 -19.797 1.00 85.50 201 ALA A C 1
ATOM 1679 O O . ALA A 1 201 ? 12.110 6.520 -19.303 1.00 85.50 201 ALA A O 1
ATOM 1680 N N . VAL A 1 202 ? 11.181 4.481 -19.411 1.00 82.31 202 VAL A N 1
ATOM 1681 C CA . VAL A 1 202 ? 10.147 4.722 -18.385 1.00 82.31 202 VAL A CA 1
ATOM 1682 C C . VAL A 1 202 ? 10.655 4.463 -16.957 1.00 82.31 202 VAL A C 1
ATOM 1684 O O . VAL A 1 202 ? 10.157 5.073 -16.003 1.00 82.31 202 VAL A O 1
ATOM 1687 N N . GLN A 1 203 ? 11.689 3.635 -16.779 1.00 80.69 203 GLN A N 1
ATOM 1688 C CA . GLN A 1 203 ? 12.258 3.330 -15.456 1.00 80.69 203 GLN A CA 1
ATOM 1689 C C . GLN A 1 203 ? 12.928 4.539 -14.786 1.00 80.69 203 GLN A C 1
ATOM 1691 O O . GLN A 1 203 ? 12.796 4.737 -13.574 1.00 80.69 203 GLN A O 1
ATOM 1696 N N . ASN A 1 204 ? 13.641 5.367 -15.552 1.00 77.25 204 ASN A N 1
ATOM 1697 C CA . ASN A 1 204 ? 14.329 6.541 -15.006 1.00 77.25 204 ASN A CA 1
ATOM 1698 C C . ASN A 1 204 ? 13.348 7.609 -14.472 1.00 77.25 204 ASN A C 1
ATOM 1700 O O . ASN A 1 204 ? 13.480 7.994 -13.304 1.00 77.25 204 ASN A O 1
ATOM 1704 N N . PRO A 1 205 ? 12.312 8.023 -15.231 1.00 79.38 205 PRO A N 1
ATOM 1705 C CA . PRO A 1 205 ? 11.253 8.896 -14.730 1.00 79.38 205 PRO A CA 1
ATOM 1706 C C . PRO A 1 205 ? 10.538 8.348 -13.494 1.00 79.38 205 PRO A C 1
ATOM 1708 O O . PRO A 1 205 ? 10.198 9.123 -12.603 1.00 79.38 205 PRO A O 1
ATOM 1711 N N . ARG A 1 206 ? 10.340 7.023 -13.393 1.00 78.75 206 ARG A N 1
ATOM 1712 C CA . ARG A 1 206 ? 9.749 6.398 -12.198 1.00 78.75 206 ARG A CA 1
ATOM 1713 C C . ARG A 1 206 ? 10.594 6.677 -10.955 1.00 78.75 206 ARG A C 1
ATOM 1715 O O . ARG A 1 206 ? 10.079 7.212 -9.975 1.00 78.75 206 ARG A O 1
ATOM 1722 N N . LYS A 1 207 ? 11.892 6.356 -10.997 1.00 83.88 207 LYS A N 1
ATOM 1723 C CA . LYS A 1 207 ? 12.808 6.591 -9.864 1.00 83.88 207 LYS A CA 1
ATOM 1724 C C . LYS A 1 207 ? 12.853 8.067 -9.474 1.00 83.88 207 LYS A C 1
ATOM 1726 O O . LYS A 1 207 ? 12.851 8.389 -8.288 1.00 83.88 207 LYS A O 1
ATOM 1731 N N . GLN A 1 208 ? 12.853 8.956 -10.466 1.00 84.19 208 GLN A N 1
ATOM 1732 C CA . GLN A 1 208 ? 12.843 10.396 -10.235 1.00 84.19 208 GLN A CA 1
ATOM 1733 C C . GLN A 1 208 ? 11.525 10.873 -9.612 1.00 84.19 208 GLN A C 1
ATOM 1735 O O . GLN A 1 208 ? 11.550 11.655 -8.668 1.00 84.19 208 GLN A O 1
ATOM 1740 N N . SER A 1 209 ? 10.378 10.380 -10.084 1.00 82.69 209 SER A N 1
ATOM 1741 C CA . SER A 1 209 ? 9.061 10.709 -9.529 1.00 82.69 209 SER A CA 1
ATOM 1742 C C . SER A 1 209 ? 8.929 10.253 -8.073 1.00 82.69 209 SER A C 1
ATOM 1744 O O . SER A 1 209 ? 8.474 11.032 -7.234 1.00 82.69 209 SER A O 1
ATOM 1746 N N . GLU A 1 210 ? 9.405 9.048 -7.746 1.00 84.31 210 GLU A N 1
ATOM 1747 C CA . GLU A 1 210 ? 9.442 8.543 -6.368 1.00 84.31 210 GLU A CA 1
ATOM 1748 C C . GLU A 1 210 ? 10.360 9.391 -5.469 1.00 84.31 210 GLU A C 1
ATOM 1750 O O . GLU A 1 210 ? 9.981 9.742 -4.348 1.00 84.31 210 GLU A O 1
ATOM 1755 N N . ALA A 1 211 ? 11.549 9.765 -5.957 1.00 87.75 211 ALA A N 1
ATOM 1756 C CA . ALA A 1 211 ? 12.482 10.616 -5.219 1.00 87.75 211 ALA A CA 1
ATOM 1757 C C . ALA A 1 211 ? 11.912 12.024 -4.980 1.00 87.75 211 ALA A C 1
ATOM 1759 O O . ALA A 1 211 ? 11.927 12.512 -3.850 1.00 87.75 211 ALA A O 1
ATOM 1760 N N . ASN A 1 212 ? 11.340 12.643 -6.016 1.00 87.88 212 ASN A N 1
ATOM 1761 C CA . ASN A 1 212 ? 10.718 13.963 -5.934 1.00 87.88 212 ASN A CA 1
ATOM 1762 C C . ASN A 1 212 ? 9.542 13.968 -4.952 1.00 87.88 212 ASN A C 1
ATOM 1764 O O . ASN A 1 212 ? 9.422 14.881 -4.138 1.00 87.88 212 ASN A O 1
ATOM 1768 N N . PHE A 1 213 ? 8.690 12.939 -4.984 1.00 84.88 213 PHE A N 1
ATOM 1769 C CA . PHE A 1 213 ? 7.581 12.819 -4.040 1.00 84.88 213 PHE A CA 1
ATOM 1770 C C . PHE A 1 213 ? 8.076 12.680 -2.596 1.00 84.88 213 PHE A C 1
ATOM 1772 O O . PHE A 1 213 ? 7.541 13.316 -1.686 1.00 84.88 213 PHE A O 1
ATOM 1779 N N . ARG A 1 214 ? 9.135 11.892 -2.377 1.00 87.06 214 ARG A N 1
ATOM 1780 C CA . ARG A 1 214 ? 9.757 11.748 -1.057 1.00 87.06 214 ARG A CA 1
ATOM 1781 C C . ARG A 1 214 ? 10.317 13.075 -0.544 1.00 87.06 214 ARG A C 1
ATOM 1783 O O . ARG A 1 214 ? 10.080 13.414 0.613 1.00 87.06 214 ARG A O 1
ATOM 1790 N N . GLU A 1 215 ? 11.014 13.827 -1.390 1.00 90.69 215 GLU A N 1
ATOM 1791 C CA . GLU A 1 215 ? 11.521 15.165 -1.059 1.00 90.69 215 GLU A CA 1
ATOM 1792 C C . GLU A 1 215 ? 10.386 16.134 -0.712 1.00 90.69 215 GLU A C 1
ATOM 1794 O O . GLU A 1 215 ? 10.436 16.794 0.328 1.00 90.69 215 GLU A O 1
ATOM 1799 N N . LEU A 1 216 ? 9.321 16.167 -1.520 1.00 88.06 216 LEU A N 1
ATOM 1800 C CA . LEU A 1 216 ? 8.138 16.994 -1.263 1.00 88.06 216 LEU A CA 1
ATOM 1801 C C . LEU A 1 216 ? 7.480 16.646 0.076 1.00 88.06 216 LEU A C 1
ATOM 1803 O O . LEU A 1 216 ? 7.151 17.544 0.851 1.00 88.06 216 LEU A O 1
ATOM 1807 N N . LYS A 1 217 ? 7.342 15.354 0.386 1.00 85.31 217 LYS A N 1
ATOM 1808 C CA . LYS A 1 217 ? 6.782 14.889 1.660 1.00 85.31 217 LYS A CA 1
ATOM 1809 C C . LYS A 1 217 ? 7.640 15.328 2.848 1.00 85.31 217 LYS A C 1
ATOM 1811 O O . LYS A 1 217 ? 7.113 15.896 3.801 1.00 85.31 217 LYS A O 1
ATOM 1816 N N . LEU A 1 218 ? 8.959 15.148 2.767 1.00 89.06 218 LEU A N 1
ATOM 1817 C CA . LEU A 1 218 ? 9.896 15.584 3.809 1.00 89.06 218 LEU A CA 1
ATOM 1818 C C . LEU A 1 218 ? 9.934 17.111 3.962 1.00 89.06 218 LEU A C 1
ATOM 1820 O O . LEU A 1 218 ? 10.123 17.626 5.065 1.00 89.06 218 LEU A O 1
ATOM 1824 N N . ALA A 1 219 ? 9.796 17.860 2.869 1.00 90.94 219 ALA A N 1
ATOM 1825 C CA . ALA A 1 219 ? 9.704 19.316 2.904 1.00 90.94 219 ALA A CA 1
ATOM 1826 C C . ALA A 1 219 ? 8.410 19.779 3.591 1.00 90.94 219 ALA A C 1
ATOM 1828 O O . ALA A 1 219 ? 8.459 20.662 4.448 1.00 90.94 219 ALA A O 1
ATOM 1829 N N . GLU A 1 220 ? 7.278 19.148 3.284 1.00 87.88 220 GLU A N 1
ATOM 1830 C CA . GLU A 1 220 ? 5.987 19.449 3.905 1.00 87.88 220 GLU A CA 1
ATOM 1831 C C . GLU A 1 220 ? 5.966 19.078 5.397 1.00 87.88 220 GLU A C 1
ATOM 1833 O O . GLU A 1 220 ? 5.510 19.867 6.224 1.00 87.88 220 GLU A O 1
ATOM 1838 N N . GLU A 1 221 ? 6.533 17.932 5.784 1.00 87.69 221 GLU A N 1
ATOM 1839 C CA . GLU A 1 221 ? 6.699 17.546 7.193 1.00 87.69 221 GLU A CA 1
ATOM 1840 C C . GLU A 1 221 ? 7.561 18.558 7.962 1.00 87.69 221 GLU A C 1
ATOM 1842 O O . GLU A 1 221 ? 7.184 18.998 9.053 1.00 87.69 221 GLU A O 1
ATOM 1847 N N . ARG A 1 222 ? 8.686 18.991 7.373 1.00 91.88 222 ARG A N 1
ATOM 1848 C CA . ARG A 1 222 ? 9.529 20.056 7.940 1.00 91.88 222 ARG A CA 1
ATOM 1849 C C . ARG A 1 222 ? 8.754 21.361 8.082 1.00 91.88 222 ARG A C 1
ATOM 1851 O O . ARG A 1 222 ? 8.793 21.966 9.151 1.00 91.88 222 ARG A O 1
ATOM 1858 N N . ARG A 1 223 ? 8.014 21.771 7.049 1.00 92.06 223 ARG A N 1
ATOM 1859 C CA . ARG A 1 223 ? 7.198 22.992 7.062 1.00 92.06 223 ARG A CA 1
ATOM 1860 C C . ARG A 1 223 ? 6.154 22.956 8.175 1.00 92.06 223 ARG A C 1
ATOM 1862 O O . ARG A 1 223 ? 6.049 23.919 8.932 1.00 92.06 223 ARG A O 1
ATOM 1869 N N . ARG A 1 224 ? 5.423 21.845 8.313 1.00 88.50 224 ARG A N 1
ATOM 1870 C CA . ARG A 1 224 ? 4.429 21.651 9.381 1.00 88.50 224 ARG A CA 1
ATOM 1871 C C . ARG A 1 224 ? 5.069 21.716 10.758 1.00 88.50 224 ARG A C 1
ATOM 1873 O O . ARG A 1 224 ? 4.557 22.415 11.627 1.00 88.50 224 ARG A O 1
ATOM 1880 N N . ARG A 1 225 ? 6.206 21.042 10.951 1.00 91.25 225 ARG A N 1
ATOM 1881 C CA . ARG A 1 225 ? 6.946 21.081 12.218 1.00 91.25 225 ARG A CA 1
ATOM 1882 C C . ARG A 1 225 ? 7.375 22.503 12.572 1.00 91.25 225 ARG A C 1
ATOM 1884 O O . ARG A 1 225 ? 7.158 22.925 13.703 1.00 91.25 225 ARG A O 1
ATOM 1891 N N . THR A 1 226 ? 7.935 23.248 11.621 1.00 91.69 226 THR A N 1
ATOM 1892 C CA . THR A 1 226 ? 8.328 24.646 11.838 1.00 91.69 226 THR A CA 1
ATOM 1893 C C . THR A 1 226 ? 7.125 25.520 12.175 1.00 91.69 226 THR A C 1
ATOM 1895 O O . THR A 1 226 ? 7.200 26.293 13.123 1.00 91.69 226 THR A O 1
ATOM 1898 N N . ALA A 1 227 ? 6.004 25.365 11.466 1.00 90.44 227 ALA A N 1
ATOM 1899 C CA . ALA A 1 227 ? 4.784 26.120 11.745 1.00 90.44 227 ALA A CA 1
ATOM 1900 C C . ALA A 1 227 ? 4.244 25.845 13.159 1.00 90.44 227 ALA A C 1
ATOM 1902 O O . ALA A 1 227 ? 3.886 26.779 13.870 1.00 90.44 227 ALA A O 1
ATOM 1903 N N . VAL A 1 228 ? 4.243 24.582 13.601 1.00 90.88 228 VAL A N 1
ATOM 1904 C CA . VAL A 1 228 ? 3.843 24.214 14.970 1.00 90.88 228 VAL A CA 1
ATOM 1905 C C . VAL A 1 228 ? 4.803 24.802 16.002 1.00 90.88 228 VAL A C 1
ATOM 1907 O O . VAL A 1 228 ? 4.349 25.358 16.994 1.00 90.88 228 VAL A O 1
ATOM 1910 N N . LEU A 1 229 ? 6.118 24.725 15.774 1.00 89.19 229 LEU A N 1
ATOM 1911 C CA . LEU A 1 229 ? 7.106 25.311 16.685 1.00 89.19 229 LEU A CA 1
ATOM 1912 C C . LEU A 1 229 ? 6.962 26.831 16.780 1.00 89.19 229 LEU A C 1
ATOM 1914 O O . LEU A 1 229 ? 7.048 27.373 17.877 1.00 89.19 229 LEU A O 1
ATOM 1918 N N . GLN A 1 230 ? 6.705 27.508 15.661 1.00 86.38 230 GLN A N 1
ATOM 1919 C CA . GLN A 1 230 ? 6.430 28.944 15.639 1.00 86.38 230 GLN A CA 1
ATOM 1920 C C . GLN A 1 230 ? 5.131 29.282 16.372 1.00 86.38 230 GLN A C 1
ATOM 1922 O O . GLN A 1 230 ? 5.107 30.240 17.130 1.00 86.38 230 GLN A O 1
ATOM 1927 N N . TRP A 1 231 ? 4.076 28.486 16.194 1.00 85.06 231 TRP A N 1
ATOM 1928 C CA . TRP A 1 231 ? 2.809 28.674 16.901 1.00 85.06 231 TRP A CA 1
ATOM 1929 C C . TRP A 1 231 ? 2.935 28.449 18.417 1.00 85.06 231 TRP A C 1
ATOM 1931 O O . TRP A 1 231 ? 2.396 29.228 19.199 1.00 85.06 231 TRP A O 1
ATOM 1941 N N . LEU A 1 232 ? 3.677 27.419 18.838 1.00 85.62 232 LEU A N 1
ATOM 1942 C CA . LEU A 1 232 ? 3.969 27.142 20.251 1.00 85.62 232 LEU A CA 1
ATOM 1943 C C . LEU A 1 232 ? 4.901 28.188 20.873 1.00 85.62 232 LEU A C 1
ATOM 1945 O O . LEU A 1 232 ? 4.849 28.433 22.078 1.00 85.62 232 LEU A O 1
ATOM 1949 N N . SER A 1 233 ? 5.759 28.803 20.061 1.00 81.19 233 SER A N 1
ATOM 1950 C CA . SER A 1 233 ? 6.614 29.905 20.486 1.00 81.19 233 SER A CA 1
ATOM 1951 C C . SER A 1 233 ? 5.758 31.160 20.627 1.00 81.19 233 SER A C 1
ATOM 1953 O O . SER A 1 233 ? 5.592 31.916 19.673 1.00 81.19 233 SER A O 1
ATOM 1955 N N . SER A 1 234 ? 5.188 31.384 21.816 1.00 65.81 234 SER A N 1
ATOM 1956 C CA . SER A 1 234 ? 4.412 32.600 22.077 1.00 65.81 234 SER A CA 1
ATOM 1957 C C . SER A 1 234 ? 5.249 33.836 21.704 1.00 65.81 234 SER A C 1
ATOM 1959 O O . SER A 1 234 ? 6.386 33.976 22.177 1.00 65.81 234 SER A O 1
ATOM 1961 N N . PRO A 1 235 ? 4.720 34.757 20.878 1.00 66.62 235 PRO A N 1
ATOM 1962 C CA . PRO A 1 235 ? 5.404 36.002 20.582 1.00 66.62 235 PRO A CA 1
ATOM 1963 C C . PRO A 1 235 ? 5.720 36.734 21.884 1.00 66.62 235 PRO A C 1
ATOM 1965 O O . PRO A 1 235 ? 4.850 36.941 22.729 1.00 66.62 235 PRO A O 1
ATOM 1968 N N . GLY A 1 236 ? 6.985 37.101 22.063 1.00 70.06 236 GLY A N 1
ATOM 1969 C CA . GLY A 1 236 ? 7.399 37.905 23.200 1.00 70.06 236 GLY A CA 1
ATOM 1970 C C . GLY A 1 236 ? 7.467 37.172 24.537 1.00 70.06 236 GLY A C 1
ATOM 1971 O O . GLY A 1 236 ? 7.395 37.849 25.550 1.00 70.06 236 GLY A O 1
ATOM 1972 N N . VAL A 1 237 ? 7.654 35.844 24.595 1.00 73.88 237 VAL A N 1
ATOM 1973 C CA . VAL A 1 237 ? 8.064 35.194 25.866 1.00 73.88 237 VAL A CA 1
ATOM 1974 C C . VAL A 1 237 ? 9.338 35.841 26.391 1.00 73.88 237 VAL A C 1
ATOM 1976 O O . VAL A 1 237 ? 9.399 36.207 27.557 1.00 73.88 237 VAL A O 1
ATOM 1979 N N . HIS A 1 238 ? 10.320 36.049 25.511 1.00 74.00 238 HIS A N 1
ATOM 1980 C CA . HIS A 1 238 ? 11.565 36.718 25.874 1.00 74.00 238 HIS A CA 1
ATOM 1981 C C . HIS A 1 238 ? 11.314 38.157 26.329 1.00 74.00 238 HIS A C 1
ATOM 1983 O O . HIS A 1 238 ? 11.728 38.537 27.415 1.00 74.00 238 HIS A O 1
ATOM 1989 N N . SER A 1 239 ? 10.551 38.936 25.556 1.00 80.50 239 SER A N 1
ATOM 1990 C CA . SER A 1 239 ? 10.281 40.333 25.907 1.00 80.50 239 SER A CA 1
ATOM 1991 C C . SER A 1 239 ? 9.379 40.476 27.138 1.00 80.50 239 SER A C 1
ATOM 1993 O O . SER A 1 239 ? 9.514 41.431 27.891 1.00 80.50 239 SER A O 1
ATOM 1995 N N . ALA A 1 240 ? 8.457 39.544 27.383 1.00 80.94 240 ALA A N 1
ATOM 1996 C CA . ALA A 1 240 ? 7.659 39.480 28.603 1.00 80.94 240 ALA A CA 1
ATOM 1997 C C . ALA A 1 240 ? 8.522 39.090 29.802 1.00 80.94 240 ALA A C 1
ATOM 1999 O O . ALA A 1 240 ? 8.388 39.696 30.860 1.00 80.94 240 ALA A O 1
ATOM 2000 N N . HIS A 1 241 ? 9.430 38.128 29.627 1.00 82.44 241 HIS A N 1
ATOM 2001 C CA . HIS A 1 241 ? 10.398 37.747 30.644 1.00 82.44 241 HIS A CA 1
ATOM 2002 C C . HIS A 1 241 ? 11.304 38.926 31.012 1.00 82.44 241 HIS A C 1
ATOM 2004 O O . HIS A 1 241 ? 11.403 39.249 32.192 1.00 82.44 241 HIS A O 1
ATOM 2010 N N . GLU A 1 242 ? 11.868 39.625 30.024 1.00 85.12 242 GLU A N 1
ATOM 2011 C CA . GLU A 1 242 ? 12.675 40.836 30.225 1.00 85.12 242 GLU A CA 1
ATOM 2012 C C . GLU A 1 242 ? 11.884 41.942 30.925 1.00 85.12 242 GLU A C 1
ATOM 2014 O O . GLU A 1 242 ? 12.338 42.439 31.952 1.00 85.12 242 GLU A O 1
ATOM 2019 N N . ARG A 1 243 ? 10.655 42.251 30.485 1.00 84.81 243 ARG A N 1
ATOM 2020 C CA . ARG A 1 243 ? 9.788 43.218 31.188 1.00 84.81 243 ARG A CA 1
ATOM 2021 C C . ARG A 1 243 ? 9.539 42.823 32.644 1.00 84.81 243 ARG A C 1
ATOM 2023 O O . ARG A 1 243 ? 9.540 43.673 33.530 1.00 84.81 243 ARG A O 1
ATOM 2030 N N . CYS A 1 244 ? 9.316 41.537 32.918 1.00 81.62 244 CYS A N 1
ATOM 2031 C CA . CYS A 1 244 ? 9.144 41.047 34.283 1.00 81.62 244 CYS A CA 1
ATOM 2032 C C . CYS A 1 244 ? 10.448 41.095 35.098 1.00 81.62 244 CYS A C 1
ATOM 2034 O O . CYS A 1 244 ? 10.381 41.237 36.318 1.00 81.62 244 CYS A O 1
ATOM 2036 N N . LEU A 1 245 ? 11.619 40.939 34.475 1.00 82.75 245 LEU A N 1
ATOM 2037 C CA . LEU A 1 245 ? 12.914 41.133 35.134 1.00 82.75 245 LEU A CA 1
ATOM 2038 C C . LEU A 1 245 ? 13.123 42.609 35.487 1.00 82.75 245 LEU A C 1
ATOM 2040 O O . LEU A 1 245 ? 13.392 42.916 36.646 1.00 82.75 245 LEU A O 1
ATOM 2044 N N . GLU A 1 246 ? 12.907 43.517 34.535 1.00 85.75 246 GLU A N 1
ATOM 2045 C CA . GLU A 1 246 ? 13.015 44.967 34.738 1.00 85.75 246 GLU A CA 1
ATOM 2046 C C . GLU A 1 246 ? 12.074 45.462 35.843 1.00 85.75 246 GLU A C 1
ATOM 2048 O O . GLU A 1 246 ? 12.504 46.155 36.764 1.00 85.75 246 GLU A O 1
ATOM 2053 N N . ALA A 1 247 ? 10.807 45.033 35.833 1.00 83.12 247 ALA A N 1
ATOM 2054 C CA . ALA A 1 247 ? 9.829 45.395 36.863 1.00 83.12 247 ALA A CA 1
ATOM 2055 C C . ALA A 1 247 ? 10.216 44.921 38.280 1.00 83.12 247 ALA A C 1
ATOM 2057 O O . ALA A 1 247 ? 9.712 45.454 39.269 1.00 83.12 247 ALA A O 1
ATOM 2058 N N . ARG A 1 248 ? 11.101 43.922 38.394 1.00 81.25 248 ARG A N 1
ATOM 2059 C CA . ARG A 1 248 ? 11.613 43.384 39.666 1.00 81.25 248 ARG A CA 1
ATOM 2060 C C . ARG A 1 248 ? 13.019 43.870 40.009 1.00 81.25 248 ARG A C 1
ATOM 2062 O O . ARG A 1 248 ? 13.517 43.533 41.080 1.00 81.25 248 ARG A O 1
ATOM 2069 N N . ALA A 1 249 ? 13.638 44.701 39.169 1.00 81.69 249 ALA A N 1
ATOM 2070 C CA . ALA A 1 249 ? 15.009 45.171 39.367 1.00 81.69 249 ALA A CA 1
ATOM 2071 C C . ALA A 1 249 ? 15.218 45.902 40.709 1.00 81.69 249 ALA A C 1
ATOM 2073 O O . ALA A 1 249 ? 16.308 45.861 41.271 1.00 81.69 249 ALA A O 1
ATOM 2074 N N . TRP A 1 250 ? 14.166 46.521 41.259 1.00 82.69 250 TRP A N 1
ATOM 2075 C CA . TRP A 1 250 ? 14.198 47.200 42.559 1.00 82.69 250 TRP A CA 1
ATOM 2076 C C . TRP A 1 250 ? 14.340 46.249 43.764 1.00 82.69 250 TRP A C 1
ATOM 2078 O O . TRP A 1 250 ? 14.695 46.701 44.851 1.00 82.69 250 TRP A O 1
ATOM 2088 N N . SER A 1 251 ? 14.080 44.946 43.598 1.00 81.00 251 SER A N 1
ATOM 2089 C CA . SER A 1 251 ? 14.211 43.938 44.655 1.00 81.00 251 SER A CA 1
ATOM 2090 C C . SER A 1 251 ? 14.904 42.676 44.125 1.00 81.00 251 SER A C 1
ATOM 2092 O O . SER A 1 251 ? 14.237 41.740 43.666 1.00 81.00 251 SER A O 1
ATOM 2094 N N . PRO A 1 252 ? 16.244 42.603 44.241 1.00 76.19 252 PRO A N 1
ATOM 2095 C CA . PRO A 1 252 ? 17.025 41.442 43.809 1.00 76.19 252 PRO A CA 1
ATOM 2096 C C . PRO A 1 252 ? 16.655 40.148 44.540 1.00 76.19 252 PRO A C 1
ATOM 2098 O O . PRO A 1 252 ? 16.958 39.064 44.058 1.00 76.19 252 PRO A O 1
ATOM 2101 N N . THR A 1 253 ? 16.020 40.256 45.711 1.00 80.44 253 THR A N 1
ATOM 2102 C CA . THR A 1 253 ? 15.596 39.117 46.531 1.00 80.44 253 THR A CA 1
ATOM 2103 C C . THR A 1 253 ? 14.140 38.710 46.332 1.00 80.44 253 THR A C 1
ATOM 2105 O O . THR A 1 253 ? 13.673 37.749 46.954 1.00 80.44 253 THR A O 1
ATOM 2108 N N . SER A 1 254 ? 13.404 39.423 45.476 1.00 75.94 254 SER A N 1
ATOM 2109 C CA . SER A 1 254 ? 12.027 39.070 45.150 1.00 75.94 254 SER A CA 1
ATOM 2110 C C . SER A 1 254 ? 11.952 37.650 44.577 1.00 75.94 254 SER A C 1
ATOM 2112 O O . SER A 1 254 ? 12.848 37.183 43.880 1.00 75.94 254 SER A O 1
ATOM 2114 N N . CYS A 1 255 ? 10.887 36.926 44.925 1.00 73.69 255 CYS A N 1
ATOM 2115 C CA . CYS A 1 255 ? 10.665 35.531 44.526 1.00 73.69 255 CYS A CA 1
ATOM 2116 C C . CYS A 1 255 ? 11.679 34.491 45.051 1.00 73.69 255 CYS A C 1
ATOM 2118 O O . CYS A 1 255 ? 11.466 33.317 44.779 1.00 73.69 255 CYS A O 1
ATOM 2120 N N . HIS A 1 256 ? 12.696 34.830 45.859 1.00 83.62 256 HIS A N 1
ATOM 2121 C CA . HIS A 1 256 ? 13.599 33.815 46.442 1.00 83.62 256 HIS A CA 1
ATOM 2122 C C . HIS A 1 256 ? 12.884 32.765 47.300 1.00 83.62 256 HIS A C 1
ATOM 2124 O O . HIS A 1 256 ? 13.367 31.642 47.410 1.00 83.62 256 HIS A O 1
ATOM 2130 N N . TRP A 1 257 ? 11.721 33.101 47.868 1.00 86.06 257 TRP A N 1
ATOM 2131 C CA . TRP A 1 257 ? 10.908 32.152 48.629 1.00 86.06 257 TRP A CA 1
ATOM 2132 C C . TRP A 1 257 ? 10.545 30.907 47.808 1.00 86.06 257 TRP A C 1
ATOM 2134 O O . TRP A 1 257 ? 10.492 29.826 48.378 1.00 86.06 257 TRP A O 1
ATOM 2144 N N . ILE A 1 258 ? 10.371 31.032 46.482 1.00 87.25 258 ILE A N 1
ATOM 2145 C CA . ILE A 1 258 ? 10.054 29.883 45.623 1.00 87.25 258 ILE A CA 1
ATOM 2146 C C . ILE A 1 258 ? 11.245 28.937 45.509 1.00 87.25 258 ILE A C 1
ATOM 2148 O O . ILE A 1 258 ? 11.066 27.733 45.441 1.00 87.25 258 ILE A O 1
ATOM 2152 N N . LEU A 1 259 ? 12.470 29.469 45.550 1.00 85.94 259 LEU A N 1
ATOM 2153 C CA . LEU A 1 259 ? 13.679 28.653 45.542 1.00 85.94 259 LEU A CA 1
ATOM 2154 C C . LEU A 1 259 ? 13.866 27.931 46.877 1.00 85.94 259 LEU A C 1
ATOM 2156 O O . LEU A 1 259 ? 14.553 26.926 46.919 1.00 85.94 259 LEU A O 1
ATOM 2160 N N . ALA A 1 260 ? 13.276 28.421 47.965 1.00 86.62 260 ALA A N 1
ATOM 2161 C CA . ALA A 1 260 ? 13.276 27.732 49.252 1.00 86.62 260 ALA A CA 1
ATOM 2162 C C . ALA A 1 260 ? 12.074 26.784 49.424 1.00 86.62 260 ALA A C 1
ATOM 2164 O O . ALA A 1 260 ? 12.019 26.056 50.415 1.00 86.62 260 ALA A O 1
ATOM 2165 N N . ASP A 1 261 ? 11.113 26.794 48.495 1.00 90.44 261 ASP A N 1
ATOM 2166 C CA . ASP A 1 261 ? 9.914 25.967 48.575 1.00 90.44 261 ASP A CA 1
ATOM 2167 C C . ASP A 1 261 ? 10.266 24.488 48.323 1.00 90.44 261 ASP A C 1
ATOM 2169 O O . ASP A 1 261 ? 10.864 24.171 47.288 1.00 90.44 261 ASP A O 1
ATOM 2173 N N . PRO A 1 262 ? 9.900 23.563 49.231 1.00 87.00 262 PRO A N 1
ATOM 2174 C CA . PRO A 1 262 ? 10.208 22.145 49.071 1.00 87.00 262 PRO A CA 1
ATOM 2175 C C . PRO A 1 262 ? 9.639 21.538 47.785 1.00 87.00 262 PRO A C 1
ATOM 2177 O O . PRO A 1 262 ? 10.321 20.749 47.140 1.00 87.00 262 PRO A O 1
ATOM 2180 N N . CYS A 1 263 ? 8.436 21.944 47.359 1.00 85.75 263 CYS A N 1
ATOM 2181 C CA . CYS A 1 263 ? 7.832 21.432 46.128 1.00 85.75 263 CYS A CA 1
ATOM 2182 C C . CYS A 1 263 ? 8.608 21.900 44.894 1.00 85.75 263 CYS A C 1
ATOM 2184 O O . CYS A 1 263 ? 8.722 21.164 43.914 1.00 85.75 263 CYS A O 1
ATOM 2186 N N . PHE A 1 264 ? 9.144 23.122 44.924 1.00 86.19 264 PHE A N 1
ATOM 2187 C CA . PHE A 1 264 ? 9.991 23.623 43.847 1.00 86.19 264 PHE A CA 1
ATOM 2188 C C . PHE A 1 264 ? 11.365 22.945 43.833 1.00 86.19 264 PHE A C 1
ATOM 2190 O O . PHE A 1 264 ? 11.853 22.603 42.759 1.00 86.19 264 PHE A O 1
ATOM 2197 N N . GLN A 1 265 ? 11.976 22.730 45.000 1.00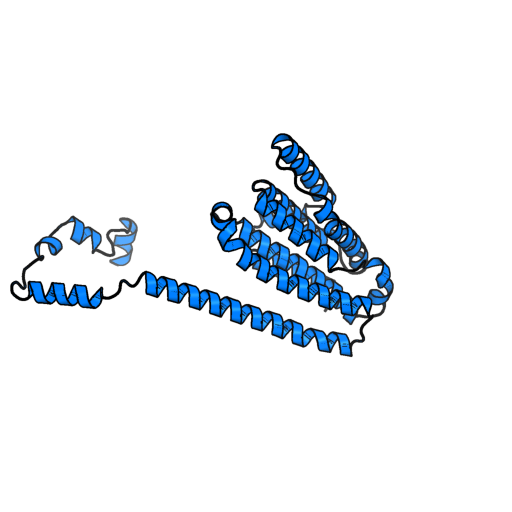 87.06 265 GLN A N 1
ATOM 2198 C CA . GLN A 1 265 ? 13.247 22.005 45.133 1.00 87.06 265 GLN A CA 1
ATOM 2199 C C . GLN A 1 265 ? 13.136 20.567 44.617 1.00 87.06 265 GLN A C 1
ATOM 2201 O O . GLN A 1 265 ? 13.994 20.109 43.865 1.00 87.06 265 GLN A O 1
ATOM 2206 N N . ASP A 1 266 ? 12.030 19.902 44.934 1.00 85.06 266 ASP A N 1
ATOM 2207 C CA . ASP A 1 266 ? 11.689 18.595 44.387 1.00 85.06 266 ASP A CA 1
ATOM 2208 C C . ASP A 1 266 ? 11.496 18.656 42.865 1.00 85.06 266 ASP A C 1
ATOM 2210 O O . ASP A 1 266 ? 12.058 17.858 42.124 1.00 85.06 266 ASP A O 1
ATOM 2214 N N . TRP A 1 267 ? 10.743 19.632 42.356 1.00 83.19 267 TRP A N 1
ATOM 2215 C CA . TRP A 1 267 ? 10.507 19.766 40.916 1.00 83.19 267 TRP A CA 1
ATOM 2216 C C . TRP A 1 267 ? 11.781 20.066 40.109 1.00 83.19 267 TRP A C 1
ATOM 2218 O O . TRP A 1 267 ? 11.937 19.555 38.997 1.00 83.19 267 TRP A O 1
ATOM 2228 N N . VAL A 1 268 ? 12.675 20.907 40.640 1.00 87.06 268 VAL A N 1
ATOM 2229 C CA . VAL A 1 268 ? 13.896 21.340 39.946 1.00 87.06 268 VAL A CA 1
ATOM 2230 C C . VAL A 1 268 ? 15.018 20.305 40.036 1.00 87.06 268 VAL A C 1
ATOM 2232 O O . VAL A 1 268 ? 15.904 20.317 39.179 1.00 87.06 268 VAL A O 1
ATOM 2235 N N . ASP A 1 269 ? 14.993 19.408 41.030 1.00 82.38 269 ASP A N 1
ATOM 2236 C CA . ASP A 1 269 ? 15.950 18.308 41.141 1.00 82.38 269 ASP A CA 1
ATOM 2237 C C . ASP A 1 269 ? 15.748 17.320 39.972 1.00 82.38 269 ASP A C 1
ATOM 2239 O O . ASP A 1 269 ? 14.747 16.595 39.920 1.00 82.38 269 ASP A O 1
ATOM 2243 N N . PRO A 1 270 ? 16.718 17.207 39.041 1.00 75.75 270 PRO A N 1
ATOM 2244 C CA . PRO A 1 270 ? 16.624 16.295 37.900 1.00 75.75 270 PRO A CA 1
ATOM 2245 C C . PRO A 1 270 ? 16.487 14.821 38.306 1.00 75.75 270 PRO A C 1
ATOM 2247 O O . PRO A 1 270 ? 16.151 13.975 37.474 1.00 75.75 270 PRO A O 1
ATOM 2250 N N . LEU A 1 271 ? 16.797 14.496 39.563 1.00 74.62 271 LEU A N 1
ATOM 2251 C CA . LEU A 1 271 ? 16.733 13.153 40.122 1.00 74.62 271 LEU A CA 1
ATOM 2252 C C . LEU A 1 271 ? 15.404 12.868 40.830 1.00 74.62 271 LEU A C 1
ATOM 2254 O O . LEU A 1 271 ? 15.123 11.704 41.113 1.00 74.62 271 LEU A O 1
ATOM 2258 N N . PHE A 1 272 ? 14.557 13.868 41.081 1.00 70.94 272 PHE A N 1
ATOM 2259 C CA . PHE A 1 272 ? 13.315 13.684 41.833 1.00 70.94 272 PHE A CA 1
ATOM 2260 C C . PHE A 1 272 ? 12.308 12.761 41.133 1.00 70.94 272 PHE A C 1
ATOM 2262 O O . PHE A 1 272 ? 11.627 11.963 41.772 1.00 70.94 272 PHE A O 1
ATOM 2269 N N . CYS A 1 273 ? 12.255 12.780 39.803 1.00 66.44 273 CYS A N 1
ATOM 2270 C CA . CYS A 1 273 ? 11.368 11.887 39.050 1.00 66.44 273 CYS A CA 1
ATOM 2271 C C . CYS A 1 273 ? 11.921 10.456 38.889 1.00 66.44 273 CYS A C 1
ATOM 2273 O O . CYS A 1 273 ? 11.245 9.603 38.316 1.00 66.44 273 CYS A O 1
ATOM 2275 N N . LEU A 1 274 ? 13.142 10.182 39.359 1.00 62.91 274 LEU A N 1
ATOM 2276 C CA . LEU A 1 274 ? 13.761 8.858 39.288 1.00 62.91 274 LEU A CA 1
ATOM 2277 C C . LEU A 1 274 ? 13.401 8.027 40.526 1.00 62.91 274 LEU A C 1
ATOM 2279 O O . LEU A 1 274 ? 13.313 8.563 41.638 1.00 62.91 274 LEU A O 1
ATOM 2283 N N . SER A 1 275 ? 13.230 6.713 40.342 1.00 60.50 275 SER A N 1
ATOM 2284 C CA . SER A 1 275 ? 13.052 5.779 41.461 1.00 60.50 275 SER A CA 1
ATOM 2285 C C . SER A 1 275 ? 14.285 5.780 42.370 1.00 60.50 275 SER A C 1
ATOM 2287 O O . SER A 1 275 ? 15.385 6.120 41.932 1.00 60.50 275 SER A O 1
ATOM 2289 N N . VAL A 1 276 ? 14.117 5.395 43.639 1.00 62.28 276 VAL A N 1
ATOM 2290 C CA . VAL A 1 276 ? 15.198 5.404 44.645 1.00 62.28 276 VAL A CA 1
ATOM 2291 C C . VAL A 1 276 ? 16.457 4.681 44.131 1.00 62.28 276 VAL A C 1
ATOM 2293 O O . VAL A 1 276 ? 17.547 5.249 44.186 1.00 62.28 276 VAL A O 1
ATOM 2296 N N . ASP A 1 277 ? 16.289 3.523 43.484 1.00 58.88 277 ASP A N 1
ATOM 2297 C CA . ASP A 1 277 ? 17.383 2.735 42.889 1.00 58.88 277 ASP A CA 1
ATOM 2298 C C . ASP A 1 277 ? 18.150 3.477 41.776 1.00 58.88 277 ASP A C 1
ATOM 2300 O O . ASP A 1 277 ? 19.366 3.342 41.628 1.00 58.88 277 ASP A O 1
ATOM 2304 N N . GLN A 1 278 ? 17.458 4.303 40.986 1.00 57.22 278 GLN A N 1
ATOM 2305 C CA . GLN A 1 278 ? 18.065 5.076 39.898 1.00 57.22 278 GLN A CA 1
ATOM 2306 C C . GLN A 1 278 ? 18.850 6.293 40.405 1.00 57.22 278 GLN A C 1
ATOM 2308 O O . GLN A 1 278 ? 19.784 6.745 39.735 1.00 57.22 278 GLN A O 1
ATOM 2313 N N . ARG A 1 279 ? 18.503 6.820 41.587 1.00 58.72 279 ARG A N 1
ATOM 2314 C CA . ARG A 1 279 ? 19.224 7.940 42.213 1.00 58.72 279 ARG A CA 1
ATOM 2315 C C . ARG A 1 279 ? 20.566 7.495 42.795 1.00 58.72 279 ARG A C 1
ATOM 2317 O O . ARG A 1 279 ? 21.546 8.226 42.672 1.00 58.72 279 ARG A O 1
ATOM 2324 N N . GLU A 1 280 ? 20.633 6.300 43.382 1.00 59.12 280 GLU A N 1
ATOM 2325 C CA . GLU A 1 280 ? 21.869 5.757 43.969 1.00 59.12 280 GLU A CA 1
ATOM 2326 C C . GLU A 1 280 ? 22.910 5.364 42.911 1.00 59.12 280 GLU A C 1
ATOM 2328 O O . GLU A 1 280 ? 24.105 5.585 43.113 1.00 59.12 280 GLU A O 1
ATOM 2333 N N . ALA A 1 281 ? 22.473 4.857 41.754 1.00 58.50 281 ALA A N 1
ATOM 2334 C CA . ALA A 1 281 ? 23.363 4.437 40.670 1.00 58.50 281 ALA A CA 1
ATOM 2335 C C . ALA A 1 281 ? 24.121 5.594 39.986 1.00 58.50 281 ALA A C 1
ATOM 2337 O O . ALA A 1 281 ? 25.196 5.367 39.445 1.00 58.50 281 ALA A O 1
ATOM 2338 N N . ARG A 1 282 ? 23.585 6.825 40.004 1.00 58.53 282 ARG A N 1
ATOM 2339 C CA . ARG A 1 282 ? 24.229 8.021 39.414 1.00 58.53 282 ARG A CA 1
ATOM 2340 C C . ARG A 1 282 ? 25.136 8.794 40.374 1.00 58.53 282 ARG A C 1
ATOM 2342 O O . ARG A 1 282 ? 25.816 9.719 39.942 1.00 58.53 282 ARG A O 1
ATOM 2349 N N . ARG A 1 283 ? 25.103 8.466 41.669 1.00 59.50 283 ARG A N 1
ATOM 2350 C CA . ARG A 1 283 ? 25.983 9.063 42.690 1.00 59.50 283 ARG A CA 1
ATOM 2351 C C . ARG A 1 283 ? 27.293 8.285 42.876 1.00 59.50 283 ARG A C 1
ATOM 2353 O O . ARG A 1 283 ? 28.154 8.761 43.610 1.00 59.50 283 ARG A O 1
ATOM 2360 N N . ARG A 1 284 ? 27.419 7.110 42.251 1.00 47.41 284 ARG A N 1
ATOM 2361 C CA . ARG A 1 284 ? 28.659 6.328 42.136 1.00 47.41 284 ARG A CA 1
ATOM 2362 C C . ARG A 1 284 ? 29.344 6.643 40.814 1.00 47.41 284 ARG A C 1
ATOM 2364 O O . ARG A 1 284 ? 30.590 6.624 40.811 1.00 47.41 284 ARG A O 1
#

Sequence (284 aa):
MDMRDQFRRALDDFKKKAELTSEESRYFQLSSFNDVLMTLDQVQKEQSKKKTLAFMNRIDPFLKTMAEYGKVIEVFVNMSEILAFVWGPMKFLIMVASSFADAFNSLLDIYQQIGEQIPLLESYQQLFSDHVHMRQLLVMIYEDILRVHAIALRYFRQKLWRPLFQSSWKGFAAEIDLLKDNLARHRRLIETRASLVEFEAVQNPRKQSEANFRELKLAEERRRRTAVLQWLSSPGVHSAHERCLEARAWSPTSCHWILADPCFQDWVDPLFCLSVDQREARRR

Organism: NCBI:txid314043

InterPro domains:
  IPR056125 Domain of unknown function DUF7708 [PF24809] (61-195)

Foldseek 3Di:
DALAVLLVVLVVVLCVLLVDDPVLLVQLLPFDLVLLVVLLVVLQVVCVVVVLHDPQCLLVLLSQQLVQLLVLCVVRYVRRRSSSLLGSLSSVLCVLQSVPSVSNNVSSNLNNLLSVLADRCVVLSVLCVVDVLLSVLSSLNSSLSSVLSSLSSVLSPDPCNVVCVVPCVVVSVVVSVLSSVVSNVSRVCSVVSHDPVVSVVVVVVNVVSVVVVVVVVVVVVVVVVVVVVVVVPPPCPVVVVVVVCVVCVVPPCPPVVLVVDPVSVLVPPPCNPPDPVVNVVVVD

Secondary structure (DSSP, 8-state):
--HHHHHHHHHHHHHHHTT--HHHHHHHHT--HHHHHHHHHHHHHHHHHHT----GGGGHHHHHHHHHHHHHHHTTS-HHHHHHHHHHHHHHHHHHHTTSHHHHHHHHHHHHHHHHTS--GGGGHHHHHH-HHHHHHHHHHHHHHHHHHHHHHHHHTSTTTTTTHHHHHHHHHHHHHHHHHHHHHHHHHHHTT--HHHHHHHHHHHHHHHHHHHHHHHHHHHHHHHHHHHHHS-TTHHHHHHHHHHTTTT-TTTTHHHHT-HHHHHHH-TTTTS-HHHHHHT--

pLDDT: mean 88.77, std 9.04, range [47.41, 97.94]

Radius of gyration: 27.38 Å; chains: 1; bounding box: 57×68×76 Å